Protein AF-A0A813F8I8-F1 (afdb_monomer_lite)

Organism: Polarella glacialis (NCBI:txid89957)

Secondary structure (DSSP, 8-state):
-----TTPPP---PPPPP-HHHHTTBPTT--EEEEEEPPPPTT--GGGGGGS--EEEEEESS-BTTS-TTEEEEEEEETTT--EEEEEEEEPPP-SSPPEEEEEEE-SSSTTTTT-EEEEEEEEEETTTEEEEEEEEEE-TTPPP-TT-SEEESS--SSS-EEEGGGS-PBEEEEEEEEETTB-GGG-----EEEEEEEPGGGGTT--TTTTTEEEEEEEE--TT-TTS-S-EEEEEEEEPPTTTTTT---HHHHTTTSHHHHHHHHHHHHHHHHHHHHHHHHHHHHHHHHHHSTT-----------------------------------------

pLDDT: mean 78.98, std 19.81, range [35.28, 98.62]

Structure (mmCIF, N/CA/C/O backbone):
data_AF-A0A813F8I8-F1
#
_entry.id   AF-A0A813F8I8-F1
#
loop_
_atom_site.group_PDB
_atom_site.id
_atom_site.type_symbol
_atom_site.label_atom_id
_atom_site.label_alt_id
_atom_site.label_comp_id
_atom_site.label_asym_id
_atom_site.label_entity_id
_atom_site.label_seq_id
_atom_site.pdbx_PDB_ins_code
_atom_site.Cartn_x
_atom_site.Cartn_y
_atom_site.Cartn_z
_atom_site.occupancy
_atom_site.B_iso_or_equiv
_atom_site.auth_seq_id
_atom_site.auth_comp_id
_atom_site.auth_asym_id
_atom_site.auth_atom_id
_atom_site.pdbx_PDB_model_num
ATOM 1 N N . MET A 1 1 ? -21.381 11.860 -11.417 1.00 39.53 1 MET A N 1
ATOM 2 C CA . MET A 1 1 ? -20.420 12.930 -11.083 1.00 39.53 1 MET A CA 1
ATOM 3 C C . MET A 1 1 ? -21.241 14.132 -10.659 1.00 39.53 1 MET A C 1
ATOM 5 O O . MET A 1 1 ? -22.007 14.612 -11.483 1.00 39.53 1 MET A O 1
ATOM 9 N N . ARG A 1 2 ? -21.202 14.558 -9.388 1.00 45.34 2 ARG A N 1
ATOM 10 C CA . ARG A 1 2 ? -21.654 15.928 -9.100 1.00 45.34 2 ARG A CA 1
ATOM 11 C C . ARG A 1 2 ? -20.645 16.846 -9.779 1.00 45.34 2 ARG A C 1
ATOM 13 O O . ARG A 1 2 ? -19.447 16.598 -9.643 1.00 45.34 2 ARG A O 1
ATOM 20 N N . ASP A 1 3 ? -21.134 17.849 -10.498 1.00 47.12 3 ASP A N 1
ATOM 21 C CA . ASP A 1 3 ? -20.306 18.992 -10.857 1.00 47.12 3 ASP A CA 1
ATOM 22 C C . ASP A 1 3 ? -19.655 19.486 -9.572 1.00 47.12 3 ASP A C 1
ATOM 24 O O . ASP A 1 3 ? -20.338 19.713 -8.564 1.00 47.12 3 ASP A O 1
ATOM 28 N N . TRP A 1 4 ? -18.328 19.595 -9.596 1.00 54.62 4 TRP A N 1
ATOM 29 C CA . TRP A 1 4 ? -17.619 20.443 -8.655 1.00 54.62 4 TRP A CA 1
ATOM 30 C C . TRP A 1 4 ? -18.396 21.747 -8.565 1.00 54.62 4 TRP A C 1
ATOM 32 O O . TRP A 1 4 ? -18.584 22.409 -9.586 1.00 54.62 4 TRP A O 1
ATOM 42 N N . GLN A 1 5 ? -18.950 22.053 -7.389 1.00 53.47 5 GLN A N 1
ATOM 43 C CA . GLN A 1 5 ? -19.866 23.176 -7.272 1.00 53.47 5 GLN A CA 1
ATOM 44 C C . GLN A 1 5 ? -19.136 24.433 -7.736 1.00 53.47 5 GLN A C 1
ATOM 46 O O . GLN A 1 5 ? -18.154 24.863 -7.129 1.00 53.47 5 GLN A O 1
ATOM 51 N N . SER A 1 6 ? -19.595 24.993 -8.854 1.00 62.44 6 SER A N 1
ATOM 52 C CA . SER A 1 6 ? -19.050 26.225 -9.401 1.00 62.44 6 SER A CA 1
ATOM 53 C C . SER A 1 6 ? -19.101 27.291 -8.306 1.00 62.44 6 SER A C 1
ATOM 55 O O . SER A 1 6 ? -20.188 27.656 -7.858 1.00 62.44 6 SER A O 1
ATOM 57 N N . GLY A 1 7 ? -17.936 27.754 -7.850 1.00 71.25 7 GLY A N 1
ATOM 58 C CA . GLY A 1 7 ? -17.817 28.756 -6.787 1.00 71.25 7 GLY A CA 1
ATOM 59 C C . GLY A 1 7 ? -17.304 28.243 -5.437 1.00 71.25 7 GLY A C 1
ATOM 60 O O . GLY A 1 7 ? -17.026 29.067 -4.568 1.00 71.25 7 GLY A O 1
ATOM 61 N N . THR A 1 8 ? -17.112 26.935 -5.240 1.00 73.94 8 THR A N 1
ATOM 62 C CA . THR A 1 8 ? -16.398 26.435 -4.054 1.00 73.94 8 THR A CA 1
ATOM 63 C C . THR A 1 8 ? -14.893 26.573 -4.267 1.00 73.94 8 THR A C 1
ATOM 65 O O . THR A 1 8 ? -14.317 25.967 -5.167 1.00 73.94 8 THR A O 1
ATOM 68 N N . GLN A 1 9 ? -14.241 27.397 -3.448 1.00 79.81 9 GLN A N 1
ATOM 69 C CA . GLN A 1 9 ? -12.790 27.549 -3.483 1.00 79.81 9 GLN A CA 1
ATOM 70 C C . GLN A 1 9 ? -12.132 26.351 -2.791 1.00 79.81 9 GLN A C 1
ATOM 72 O O . GLN A 1 9 ? -12.453 26.054 -1.639 1.00 79.81 9 GLN A O 1
ATOM 77 N N . LEU A 1 10 ? -11.183 25.700 -3.469 1.00 76.50 10 LEU A N 1
ATOM 78 C CA . LEU A 1 10 ? -10.310 24.733 -2.814 1.00 76.50 10 LEU A CA 1
ATOM 79 C C . LEU A 1 10 ? -9.464 25.429 -1.760 1.00 76.50 10 LEU A C 1
ATOM 81 O O . LEU A 1 10 ? -8.904 26.501 -1.998 1.00 76.50 10 LEU A O 1
ATOM 85 N N . ARG A 1 11 ? -9.353 24.793 -0.602 1.00 77.00 11 ARG A N 1
ATOM 86 C CA . ARG A 1 11 ? -8.431 25.204 0.447 1.00 77.00 11 ARG A CA 1
ATOM 87 C C . ARG A 1 11 ? -7.528 24.026 0.748 1.00 77.00 11 ARG A C 1
ATOM 89 O O . ARG A 1 11 ? -8.024 22.932 0.992 1.00 77.00 11 ARG A O 1
ATOM 96 N N . ALA A 1 12 ? -6.224 24.270 0.725 1.00 79.50 12 ALA A N 1
ATOM 97 C CA . ALA A 1 12 ? -5.289 23.364 1.361 1.00 79.50 12 ALA A CA 1
ATOM 98 C C . ALA A 1 12 ? -5.527 23.448 2.872 1.00 79.50 12 ALA A C 1
ATOM 100 O O . ALA A 1 12 ? -5.591 24.547 3.430 1.00 79.50 12 ALA A O 1
ATOM 101 N N . VAL A 1 13 ? -5.712 22.296 3.503 1.00 74.69 13 VAL A N 1
ATOM 102 C CA . VAL A 1 13 ? -5.758 22.169 4.956 1.00 74.69 13 VAL A CA 1
ATOM 103 C C . VAL A 1 13 ? -4.526 21.374 5.336 1.00 74.69 13 VAL A C 1
ATOM 105 O O . VAL A 1 13 ? -4.324 20.272 4.832 1.00 74.69 13 VAL A O 1
ATOM 108 N N . GLU A 1 14 ? -3.681 21.970 6.167 1.00 79.56 14 GLU A N 1
ATOM 109 C CA . GLU A 1 14 ? -2.567 21.256 6.772 1.00 79.56 14 GLU A CA 1
ATOM 110 C C . GLU A 1 14 ? -3.139 20.310 7.828 1.00 79.56 14 GLU A C 1
ATOM 112 O O . GLU A 1 14 ? -3.899 20.728 8.705 1.00 79.56 14 GLU A O 1
ATOM 117 N N . LEU A 1 15 ? -2.833 19.028 7.674 1.00 77.00 15 LEU A N 1
ATOM 118 C CA . LEU A 1 15 ? -3.218 17.986 8.613 1.00 77.00 15 LEU A CA 1
ATOM 119 C C . LEU A 1 15 ? -2.175 17.885 9.733 1.00 77.00 15 LEU A C 1
ATOM 121 O O . LEU A 1 15 ? -1.066 18.404 9.606 1.00 77.00 15 LEU A O 1
ATOM 125 N N . GLU A 1 16 ? -2.543 17.235 10.838 1.00 78.75 16 GLU A N 1
ATOM 126 C CA . GLU A 1 16 ? -1.634 17.000 11.961 1.00 78.75 16 GLU A CA 1
ATOM 127 C C . GLU A 1 16 ? -0.318 16.353 11.494 1.00 78.75 16 GLU A C 1
ATOM 129 O O . GLU A 1 16 ? -0.304 15.450 10.654 1.00 78.75 16 GLU A O 1
ATOM 134 N N . THR A 1 17 ? 0.805 16.827 12.033 1.00 80.56 17 THR A N 1
ATOM 135 C CA . THR A 1 17 ? 2.113 16.231 11.757 1.00 80.56 17 THR A CA 1
ATOM 136 C C . THR A 1 17 ? 2.173 14.825 12.341 1.00 80.56 17 THR A C 1
ATOM 138 O O . THR A 1 17 ? 1.710 14.596 13.460 1.00 80.56 17 THR A O 1
ATOM 141 N N . LEU A 1 18 ? 2.801 13.889 11.627 1.00 85.38 18 LEU A N 1
ATOM 142 C CA . LEU A 1 18 ? 3.054 12.559 12.175 1.00 85.38 18 LEU A CA 1
ATOM 143 C C . LEU A 1 18 ? 3.858 12.654 13.490 1.00 85.38 18 LEU A C 1
ATOM 145 O O . LEU A 1 18 ? 4.666 13.574 13.642 1.00 85.38 18 LEU A O 1
ATOM 149 N N . PRO A 1 19 ? 3.685 11.696 14.422 1.00 85.88 19 PRO A N 1
ATOM 150 C CA . PRO A 1 19 ? 4.478 11.602 15.643 1.00 85.88 19 PRO A CA 1
ATOM 151 C C . PRO A 1 19 ? 5.984 11.789 15.415 1.00 85.88 19 PRO A C 1
ATOM 153 O O . PRO A 1 19 ? 6.547 11.223 14.476 1.00 85.88 19 PRO A O 1
ATOM 156 N N . ASP A 1 20 ? 6.654 12.495 16.330 1.00 87.62 20 ASP A N 1
ATOM 157 C CA . ASP A 1 20 ? 8.081 12.840 16.221 1.00 87.62 20 ASP A CA 1
ATOM 158 C C . ASP A 1 20 ? 8.987 11.636 15.933 1.00 87.62 20 ASP A C 1
ATOM 160 O O . ASP A 1 20 ? 9.949 11.753 15.182 1.00 87.62 20 ASP A O 1
ATOM 164 N N . TYR A 1 21 ? 8.686 10.460 16.496 1.00 85.69 21 TYR A N 1
ATOM 165 C CA . TYR A 1 21 ? 9.491 9.252 16.274 1.00 85.69 21 TYR A CA 1
ATOM 166 C C . TYR A 1 21 ? 9.403 8.723 14.835 1.00 85.69 21 TYR A C 1
ATOM 168 O O . TYR A 1 21 ? 10.338 8.075 14.365 1.00 85.69 21 TYR A O 1
ATOM 176 N N . ILE A 1 22 ? 8.285 8.980 14.148 1.00 87.19 22 ILE A N 1
ATOM 177 C CA . ILE A 1 22 ? 8.122 8.663 12.728 1.00 87.19 22 ILE A CA 1
ATOM 178 C C . ILE A 1 22 ? 8.927 9.685 11.946 1.00 87.19 22 ILE A C 1
ATOM 180 O O . ILE A 1 22 ? 9.833 9.298 11.223 1.00 87.19 22 ILE A O 1
ATOM 184 N N . MET A 1 23 ? 8.687 10.980 12.174 1.00 89.62 23 MET A N 1
ATOM 185 C CA . MET A 1 23 ? 9.378 12.060 11.459 1.00 89.62 23 MET A CA 1
ATOM 186 C C . MET A 1 23 ? 10.905 11.998 11.603 1.00 89.62 23 MET A C 1
ATOM 188 O O . MET A 1 23 ? 11.622 12.252 10.642 1.00 89.62 23 MET A O 1
ATOM 192 N N . ALA A 1 24 ? 11.410 11.625 12.780 1.00 88.69 24 ALA A N 1
ATOM 193 C CA . ALA A 1 24 ? 12.838 11.434 13.028 1.00 88.69 24 ALA A CA 1
ATOM 194 C C . ALA A 1 24 ? 13.392 10.120 12.449 1.00 88.69 24 ALA A C 1
ATOM 196 O O . ALA A 1 24 ? 14.604 9.993 12.282 1.00 88.69 24 ALA A O 1
ATOM 197 N N . GLY A 1 25 ? 12.522 9.141 12.194 1.00 88.31 25 GLY A N 1
ATOM 198 C CA . GLY A 1 25 ? 12.878 7.829 11.666 1.00 88.31 25 GLY A CA 1
ATOM 199 C C . GLY A 1 25 ? 12.764 7.713 10.146 1.00 88.31 25 GLY A C 1
ATOM 200 O O . GLY A 1 25 ? 13.263 6.736 9.600 1.00 88.31 25 GLY A O 1
ATOM 201 N N . VAL A 1 26 ? 12.130 8.662 9.451 1.00 89.62 26 VAL A N 1
ATOM 202 C CA . VAL A 1 26 ? 12.061 8.665 7.982 1.00 89.62 26 VAL A CA 1
ATOM 203 C C . VAL A 1 26 ? 13.451 8.934 7.400 1.00 89.62 26 VAL A C 1
ATOM 205 O O . VAL A 1 26 ? 14.072 9.960 7.688 1.00 89.62 26 VAL A O 1
ATOM 208 N N . SER A 1 27 ? 13.945 8.012 6.572 1.00 84.62 27 SER A N 1
ATOM 209 C CA . SER A 1 27 ? 15.209 8.194 5.852 1.00 84.62 27 SER A CA 1
ATOM 210 C C . SER A 1 27 ? 15.060 9.232 4.734 1.00 84.62 27 SER A C 1
ATOM 212 O O . SER A 1 27 ? 13.971 9.463 4.208 1.00 84.62 27 SER A O 1
ATOM 214 N N . ALA A 1 28 ? 16.167 9.868 4.344 1.00 80.62 28 ALA A N 1
ATOM 215 C CA . ALA A 1 28 ? 16.160 10.777 3.201 1.00 80.62 28 ALA A CA 1
ATOM 216 C C . ALA A 1 28 ? 15.732 10.024 1.930 1.00 80.62 28 ALA A C 1
ATOM 218 O O . ALA A 1 28 ? 16.309 8.982 1.631 1.00 80.62 28 ALA A O 1
ATOM 219 N N . ASN A 1 29 ? 14.766 10.583 1.193 1.00 71.12 29 ASN A N 1
ATOM 220 C CA . ASN A 1 29 ? 14.157 9.974 0.004 1.00 71.12 29 ASN A CA 1
ATOM 221 C C . ASN A 1 29 ? 13.497 8.608 0.263 1.00 71.12 29 ASN A C 1
ATOM 223 O O . ASN A 1 29 ? 13.554 7.754 -0.601 1.00 71.12 29 ASN A O 1
ATOM 227 N N . GLU A 1 30 ? 12.946 8.381 1.458 1.00 83.69 30 GLU A N 1
ATOM 228 C CA . GLU A 1 30 ? 12.089 7.219 1.740 1.00 83.69 30 GLU A CA 1
ATOM 229 C C . GLU A 1 30 ? 10.833 7.693 2.497 1.00 83.69 30 GLU A C 1
ATOM 231 O O . GLU A 1 30 ? 10.516 7.223 3.595 1.00 83.69 30 GLU A O 1
ATOM 236 N N . GLY A 1 31 ? 10.185 8.729 1.952 1.00 87.75 31 GLY A N 1
ATOM 237 C CA . GLY A 1 31 ? 9.072 9.440 2.581 1.00 87.75 31 GLY A CA 1
ATOM 238 C C . GLY A 1 31 ? 7.755 8.660 2.583 1.00 87.75 31 GLY A C 1
ATOM 239 O O . GLY A 1 31 ? 7.705 7.456 2.340 1.00 87.75 31 GLY A O 1
ATOM 240 N N . LEU A 1 32 ? 6.657 9.365 2.868 1.00 88.31 32 LEU A N 1
ATOM 241 C CA . LEU A 1 32 ? 5.314 8.853 2.595 1.00 88.31 32 LEU A CA 1
ATOM 242 C C . LEU A 1 32 ? 5.045 8.978 1.094 1.00 88.31 32 LEU A C 1
ATOM 244 O O . LEU A 1 32 ? 4.730 10.070 0.624 1.00 88.31 32 LEU A O 1
ATOM 248 N N . GLU A 1 33 ? 5.194 7.882 0.357 1.00 86.88 33 GLU A N 1
ATOM 249 C CA . GLU A 1 33 ? 5.061 7.899 -1.108 1.00 86.88 33 GLU A CA 1
ATOM 250 C C . GLU A 1 33 ? 3.773 7.261 -1.619 1.00 86.88 33 GLU A C 1
ATOM 252 O O . GLU A 1 33 ? 3.357 7.531 -2.738 1.00 86.88 33 GLU A O 1
ATOM 257 N N . SER A 1 34 ? 3.080 6.498 -0.775 1.00 91.50 34 SER A N 1
ATOM 258 C CA . SER A 1 34 ? 1.792 5.898 -1.126 1.00 91.50 34 SER A CA 1
ATOM 259 C C . SER A 1 34 ? 0.642 6.609 -0.426 1.00 91.50 34 SER A C 1
ATOM 261 O O . SER A 1 34 ? 0.736 6.941 0.762 1.00 91.50 34 SER A O 1
ATOM 263 N N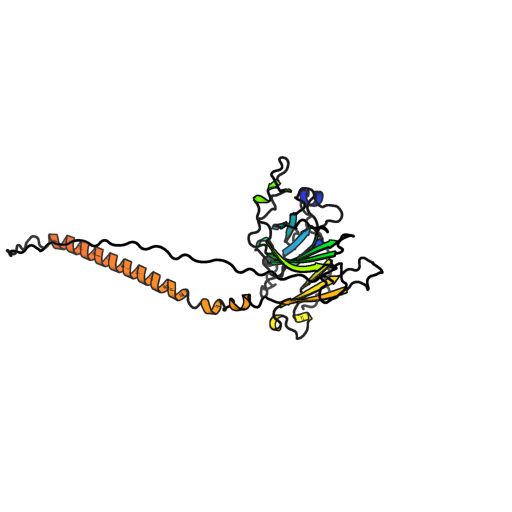 . LEU A 1 35 ? -0.467 6.832 -1.131 1.00 93.44 35 LEU A N 1
ATOM 264 C CA . LEU A 1 35 ? -1.638 7.492 -0.560 1.00 93.44 35 LEU A CA 1
ATOM 265 C C . LEU A 1 35 ? -2.922 7.011 -1.224 1.00 93.44 35 LEU A C 1
ATOM 267 O O . LEU A 1 35 ? -3.152 7.226 -2.410 1.00 93.44 35 LEU A O 1
ATOM 271 N N . THR A 1 36 ? -3.838 6.472 -0.427 1.00 94.88 36 THR A N 1
ATOM 272 C CA . THR A 1 36 ? -5.143 6.052 -0.924 1.00 94.88 36 THR A CA 1
ATOM 273 C C . THR A 1 36 ? -6.277 6.511 -0.026 1.00 94.88 36 THR A C 1
ATOM 275 O O . THR A 1 36 ? -6.215 6.413 1.198 1.00 94.88 36 THR A O 1
ATOM 278 N N . ALA A 1 37 ? -7.341 7.023 -0.641 1.00 93.06 37 ALA A N 1
ATOM 279 C CA . ALA A 1 37 ? -8.590 7.274 0.058 1.00 93.06 37 ALA A CA 1
ATOM 280 C C . ALA A 1 37 ? -9.373 5.962 0.165 1.00 93.06 37 ALA A C 1
ATOM 282 O O . ALA A 1 37 ? -9.598 5.287 -0.841 1.00 93.06 37 ALA A O 1
ATOM 283 N N . VAL A 1 38 ? -9.830 5.629 1.369 1.00 88.88 38 VAL A N 1
ATOM 284 C CA . VAL A 1 38 ? -10.708 4.477 1.581 1.00 88.88 38 VAL A CA 1
ATOM 285 C C . VAL A 1 38 ? -12.089 4.828 1.011 1.00 88.88 38 VAL A C 1
ATOM 287 O O . VAL A 1 38 ? -12.685 5.829 1.431 1.00 88.88 38 VAL A O 1
ATOM 290 N N . PRO A 1 39 ? -12.608 4.074 0.025 1.00 82.69 39 PRO A N 1
ATOM 291 C CA . PRO A 1 39 ? -13.891 4.367 -0.592 1.00 82.69 39 PRO A CA 1
ATOM 292 C C . PRO A 1 39 ? -15.015 4.362 0.443 1.00 82.69 39 PRO A C 1
ATOM 294 O O . PRO A 1 39 ? -15.081 3.527 1.338 1.00 82.69 39 PRO A O 1
ATOM 297 N N . LEU A 1 40 ? -15.957 5.287 0.288 1.00 78.88 40 LEU A N 1
ATOM 298 C CA . LEU A 1 40 ? -17.166 5.292 1.102 1.00 78.88 40 LEU A CA 1
ATOM 299 C C . LEU A 1 40 ? -18.076 4.133 0.679 1.00 78.88 40 LEU A C 1
ATOM 301 O O . LEU A 1 40 ? -18.294 3.915 -0.515 1.00 78.88 40 LEU A O 1
ATOM 305 N N . VAL A 1 41 ? -18.670 3.438 1.653 1.00 72.88 41 VAL A N 1
ATOM 306 C CA . VAL A 1 41 ? -19.668 2.392 1.388 1.00 72.88 41 VAL A CA 1
ATOM 307 C C . VAL A 1 41 ? -20.807 2.978 0.546 1.00 72.88 41 VAL A C 1
ATOM 309 O O . VAL A 1 41 ? -21.467 3.951 0.937 1.00 72.88 41 VAL A O 1
ATOM 312 N N . ALA A 1 42 ? -21.039 2.390 -0.629 1.00 63.75 42 ALA A N 1
ATOM 313 C CA . ALA A 1 42 ? -22.087 2.824 -1.543 1.00 63.75 42 ALA A CA 1
ATOM 314 C C . ALA A 1 42 ? -23.467 2.752 -0.864 1.00 63.75 42 ALA A C 1
ATOM 316 O O . ALA A 1 42 ? -23.834 1.738 -0.277 1.00 63.75 42 ALA A O 1
ATOM 317 N N . GLY A 1 43 ? -24.242 3.836 -0.952 1.00 61.84 43 GLY A N 1
ATOM 318 C CA . GLY A 1 43 ? -25.571 3.934 -0.334 1.00 61.84 43 GLY A CA 1
ATOM 319 C C . GLY A 1 43 ? -25.592 4.602 1.043 1.00 61.84 43 GLY A C 1
ATOM 320 O O . GLY A 1 43 ? -26.674 4.883 1.558 1.00 61.84 43 GLY A O 1
ATOM 321 N N . THR A 1 44 ? -24.433 4.937 1.614 1.00 61.56 44 THR A N 1
ATOM 322 C CA . THR A 1 44 ? -24.392 5.763 2.825 1.00 61.56 44 THR A CA 1
ATOM 323 C C . THR A 1 44 ? -24.787 7.196 2.469 1.00 61.56 44 THR A C 1
ATOM 325 O O . THR A 1 44 ? -24.140 7.841 1.642 1.00 61.56 44 THR A O 1
ATOM 328 N N . SER A 1 45 ? -25.896 7.686 3.035 1.00 55.31 45 SER A N 1
ATOM 329 C CA . SER A 1 45 ? -26.373 9.039 2.739 1.00 55.31 45 SER A CA 1
ATOM 330 C C . SER A 1 45 ? -25.360 10.080 3.214 1.00 55.31 45 SER A C 1
ATOM 332 O O . SER A 1 45 ? -24.972 10.107 4.382 1.00 55.31 45 SER A O 1
ATOM 334 N N . ILE A 1 46 ? -24.980 10.972 2.299 1.00 59.81 46 ILE A N 1
ATOM 335 C CA . ILE A 1 46 ? -24.102 12.118 2.560 1.00 59.81 46 ILE A CA 1
ATOM 336 C C . ILE A 1 46 ? -24.780 13.104 3.521 1.00 59.81 46 ILE A C 1
ATOM 338 O O . ILE A 1 46 ? -24.100 13.892 4.154 1.00 59.81 46 ILE A O 1
ATOM 342 N N . ASP A 1 47 ? -26.096 13.054 3.725 1.00 62.62 47 ASP A N 1
ATOM 343 C CA . ASP A 1 47 ? -26.773 14.024 4.597 1.00 62.62 47 ASP A CA 1
ATOM 344 C C . ASP A 1 47 ? -26.338 13.922 6.077 1.00 62.62 47 ASP A C 1
ATOM 346 O O . ASP A 1 47 ? -26.557 14.854 6.846 1.00 62.62 47 ASP A O 1
ATOM 350 N N . ASN A 1 48 ? -25.634 12.846 6.455 1.00 56.50 48 ASN A N 1
ATOM 351 C CA . ASN A 1 48 ? -24.908 12.706 7.722 1.00 56.50 48 ASN A CA 1
ATOM 352 C C . ASN A 1 48 ? -23.382 12.584 7.503 1.00 56.50 48 ASN A C 1
ATOM 354 O O . ASN A 1 48 ? -22.750 11.670 8.042 1.00 56.50 48 ASN A O 1
ATOM 358 N N . VAL A 1 49 ? -22.765 13.500 6.733 1.00 57.88 49 VAL A N 1
ATOM 359 C CA . VAL A 1 49 ? -21.294 13.538 6.505 1.00 57.88 49 VAL A CA 1
ATOM 360 C C . VAL A 1 49 ? -20.501 13.465 7.809 1.00 57.88 49 VAL A C 1
ATOM 362 O O . VAL A 1 49 ? -19.449 12.843 7.841 1.00 57.88 49 VAL A O 1
ATOM 365 N N . SER A 1 50 ? -21.019 14.034 8.900 1.00 60.00 50 SER A N 1
ATOM 366 C CA . SER A 1 50 ? -20.375 13.994 10.220 1.00 60.00 50 SER A CA 1
ATOM 367 C C . SER A 1 50 ? -20.180 12.581 10.785 1.00 60.00 50 SER A C 1
ATOM 369 O O . SER A 1 50 ? -19.411 12.411 11.724 1.00 60.00 50 SER A O 1
ATOM 371 N N . SER A 1 51 ? -20.863 11.576 10.230 1.00 58.62 51 SER A N 1
ATOM 372 C CA . SER A 1 51 ? -20.712 10.160 10.593 1.00 58.62 51 SER A CA 1
ATOM 373 C C . SER A 1 51 ? -19.940 9.335 9.561 1.00 58.62 51 SER A C 1
ATOM 375 O O . SER A 1 51 ? -19.590 8.187 9.837 1.00 58.62 51 SER A O 1
ATOM 377 N N . LEU A 1 52 ? -19.673 9.898 8.377 1.00 64.38 52 LEU A N 1
ATOM 378 C CA . LEU A 1 52 ? -18.892 9.227 7.348 1.00 64.38 52 LEU A CA 1
ATOM 379 C C . LEU A 1 52 ? -17.421 9.292 7.734 1.00 64.38 52 LEU A C 1
ATOM 381 O O . LEU A 1 52 ? -16.814 10.361 7.730 1.00 64.38 52 LEU A O 1
ATOM 385 N N . LYS A 1 53 ? -16.853 8.130 8.051 1.00 71.56 53 LYS A N 1
ATOM 386 C CA . LYS A 1 53 ? -15.414 7.975 8.242 1.00 71.56 53 LYS A CA 1
ATOM 387 C C . LYS A 1 53 ? -14.729 8.242 6.903 1.00 71.56 53 LYS A C 1
ATOM 389 O O . LYS A 1 53 ? -14.744 7.392 6.019 1.00 71.56 53 LYS A O 1
ATOM 394 N N . GLN A 1 54 ? -14.183 9.440 6.736 1.00 87.06 54 GLN A N 1
ATOM 395 C CA . GLN A 1 54 ? -13.274 9.732 5.636 1.00 87.06 54 GLN A CA 1
ATOM 396 C C . GLN A 1 54 ? -11.902 9.270 6.095 1.00 87.06 54 GLN A C 1
ATOM 398 O O . GLN A 1 54 ? -11.315 9.873 6.991 1.00 87.06 54 GLN A O 1
ATOM 403 N N . LEU A 1 55 ? -11.449 8.149 5.548 1.00 93.06 55 LEU A N 1
ATOM 404 C CA . LEU A 1 55 ? -10.181 7.546 5.924 1.00 93.06 55 LEU A CA 1
ATOM 405 C C . LEU A 1 55 ? -9.219 7.640 4.759 1.00 93.06 55 LEU A C 1
ATOM 407 O O . LEU A 1 55 ? -9.598 7.486 3.595 1.00 93.06 55 LEU A O 1
ATOM 411 N N . VAL A 1 56 ? -7.970 7.885 5.103 1.00 95.00 56 VAL A N 1
ATOM 412 C CA . VAL A 1 56 ? -6.856 7.854 4.172 1.00 95.00 56 VAL A CA 1
ATOM 413 C C . VAL A 1 56 ? -5.848 6.864 4.718 1.00 95.00 56 VAL A C 1
ATOM 415 O O . VAL A 1 56 ? -5.576 6.856 5.916 1.00 95.00 56 VAL A O 1
ATOM 418 N N . VAL A 1 57 ? -5.317 6.018 3.847 1.00 96.81 57 VAL A N 1
ATOM 419 C CA . VAL A 1 57 ? -4.222 5.113 4.174 1.00 96.81 57 VAL A CA 1
ATOM 420 C C . VAL A 1 57 ? -2.986 5.562 3.414 1.00 96.81 57 VAL A C 1
ATOM 422 O O . VAL A 1 57 ? -3.049 5.830 2.217 1.00 96.81 57 VAL A O 1
ATOM 425 N N . THR A 1 58 ? -1.868 5.664 4.120 1.00 96.50 58 THR A N 1
ATOM 426 C CA . THR A 1 58 ? -0.557 5.996 3.556 1.00 96.50 58 THR A CA 1
ATOM 427 C C . THR A 1 58 ? 0.491 5.049 4.114 1.00 96.50 58 THR A C 1
ATOM 429 O O . THR A 1 58 ? 0.268 4.412 5.147 1.00 96.50 58 THR A O 1
ATOM 432 N N . ALA A 1 59 ? 1.633 4.944 3.454 1.00 96.38 59 ALA A N 1
ATOM 433 C CA . ALA A 1 59 ? 2.748 4.158 3.942 1.00 96.38 59 ALA A CA 1
ATOM 434 C C . ALA A 1 59 ? 4.083 4.766 3.527 1.00 96.38 59 ALA A C 1
ATOM 436 O O . ALA A 1 59 ? 4.173 5.510 2.547 1.00 96.38 59 ALA A O 1
ATOM 437 N N . LEU A 1 60 ? 5.110 4.421 4.298 1.00 94.44 60 LEU A N 1
ATOM 438 C CA . LEU A 1 60 ? 6.485 4.780 3.979 1.00 94.44 60 LEU A CA 1
ATOM 439 C C . LEU A 1 60 ? 6.998 3.929 2.823 1.00 94.44 60 LEU A C 1
ATOM 441 O O . LEU A 1 60 ? 6.764 2.718 2.790 1.00 94.44 60 LEU A O 1
ATOM 445 N N . GLU A 1 61 ? 7.755 4.560 1.933 1.00 94.00 61 GLU A N 1
ATOM 446 C CA . GLU A 1 61 ? 8.461 3.863 0.862 1.00 94.00 61 GLU A CA 1
ATOM 447 C C . GLU A 1 61 ? 9.496 2.878 1.431 1.00 94.00 61 GLU A C 1
ATOM 449 O O . GLU A 1 61 ? 9.589 1.714 1.018 1.00 94.00 61 GLU A O 1
ATOM 454 N N . GLY A 1 62 ? 10.244 3.346 2.433 1.00 93.69 62 GLY A N 1
ATOM 455 C CA . GLY A 1 62 ? 11.264 2.604 3.159 1.00 93.69 62 GLY A CA 1
ATOM 456 C C . GLY A 1 62 ? 10.864 2.217 4.583 1.00 93.69 62 GLY A C 1
ATOM 457 O O . GLY A 1 62 ? 9.727 2.380 5.022 1.00 93.69 62 GLY A O 1
ATOM 458 N N . GLN A 1 63 ? 11.815 1.637 5.317 1.00 94.50 63 GLN A N 1
ATOM 459 C CA . GLN A 1 63 ? 11.647 1.400 6.756 1.00 94.50 63 GLN A CA 1
ATOM 460 C C . GLN A 1 63 ? 11.940 2.682 7.533 1.00 94.50 63 GLN A C 1
ATOM 462 O O . GLN A 1 63 ? 12.718 3.524 7.081 1.00 94.50 63 GLN A O 1
ATOM 467 N N . LEU A 1 64 ? 11.421 2.778 8.757 1.00 94.62 64 LEU A N 1
ATOM 468 C CA . LEU A 1 64 ? 12.004 3.712 9.713 1.00 94.62 64 LEU A CA 1
ATOM 469 C C . LEU A 1 64 ? 13.429 3.272 10.068 1.00 94.62 64 LEU A C 1
ATOM 471 O O . LEU A 1 64 ? 13.704 2.077 10.159 1.00 94.62 64 LEU A O 1
ATOM 475 N N . VAL A 1 65 ? 14.322 4.225 10.336 1.00 93.81 65 VAL A N 1
ATOM 476 C CA . VAL A 1 65 ? 15.728 3.975 10.714 1.00 93.81 65 VAL A CA 1
ATOM 477 C C . VAL A 1 65 ? 15.849 2.993 11.887 1.00 93.81 65 VAL A C 1
ATOM 479 O O . VAL A 1 65 ? 16.802 2.219 11.954 1.00 93.81 65 VAL A O 1
ATOM 482 N N . GLN A 1 66 ? 14.891 3.019 12.814 1.00 93.44 66 GLN A N 1
ATOM 483 C CA . GLN A 1 66 ? 14.844 2.133 13.976 1.00 93.44 66 GLN A CA 1
ATOM 484 C C . GLN A 1 66 ? 14.118 0.795 13.748 1.00 93.44 66 GLN A C 1
ATOM 486 O O . GLN A 1 66 ? 14.197 -0.078 14.614 1.00 93.44 66 GLN A O 1
ATOM 491 N N . ASP A 1 67 ? 13.398 0.629 12.638 1.00 95.38 67 ASP A N 1
ATOM 492 C CA . ASP A 1 67 ? 12.732 -0.626 12.291 1.00 95.38 67 ASP A CA 1
ATOM 493 C C . ASP A 1 67 ? 13.706 -1.579 11.568 1.00 95.38 67 ASP A C 1
ATOM 495 O O . ASP A 1 67 ? 14.739 -1.181 11.024 1.00 95.38 67 ASP A O 1
ATOM 499 N N . ALA A 1 68 ? 13.379 -2.871 11.537 1.00 94.88 68 ALA A N 1
ATOM 500 C CA . ALA A 1 68 ? 14.085 -3.835 10.702 1.00 94.88 68 ALA A CA 1
ATOM 501 C C . ALA A 1 68 ? 13.947 -3.469 9.210 1.00 94.88 68 ALA A C 1
ATOM 503 O O . ALA A 1 68 ? 12.909 -2.983 8.769 1.00 94.88 68 ALA A O 1
ATOM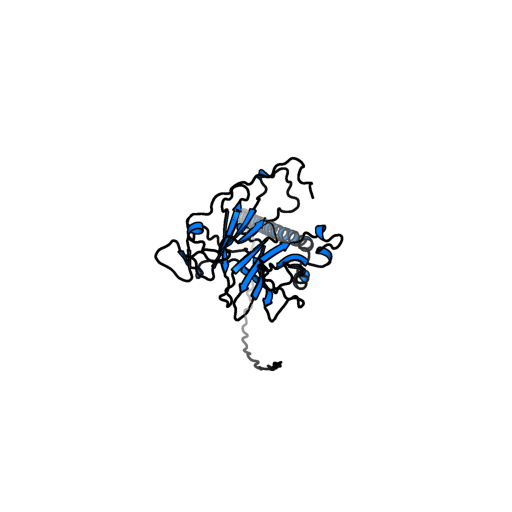 504 N N . ALA A 1 69 ? 14.971 -3.762 8.402 1.00 93.94 69 ALA A N 1
ATOM 505 C CA . ALA A 1 69 ? 15.002 -3.398 6.978 1.00 93.94 69 ALA A CA 1
ATOM 506 C C . ALA A 1 69 ? 13.819 -3.961 6.156 1.00 93.94 69 ALA A C 1
ATOM 508 O O . ALA A 1 69 ? 13.400 -3.366 5.160 1.00 93.94 69 ALA A O 1
ATOM 509 N N . SER A 1 70 ? 13.272 -5.099 6.589 1.00 95.19 70 SER A N 1
ATOM 510 C CA . SER A 1 70 ? 12.114 -5.775 5.995 1.00 95.19 70 SER A CA 1
ATOM 511 C C . SER A 1 70 ? 10.775 -5.114 6.336 1.00 95.19 70 SER A C 1
ATOM 513 O O . SER A 1 70 ? 9.770 -5.425 5.708 1.00 95.19 70 SER A O 1
ATOM 515 N N . VAL A 1 71 ? 10.718 -4.208 7.312 1.00 96.62 71 VAL A N 1
ATOM 516 C CA . VAL A 1 71 ? 9.467 -3.610 7.793 1.00 96.62 71 VAL A CA 1
ATOM 517 C C . VAL A 1 71 ? 9.122 -2.366 6.978 1.00 96.62 71 VAL A C 1
ATOM 519 O O . VAL A 1 71 ? 9.988 -1.547 6.671 1.00 96.62 71 VAL A O 1
ATOM 522 N N . LYS A 1 72 ? 7.845 -2.213 6.631 1.00 96.56 72 LYS A N 1
ATOM 523 C CA . LYS A 1 72 ? 7.249 -0.973 6.114 1.00 96.56 72 LYS A CA 1
ATOM 524 C C . LYS A 1 72 ? 6.018 -0.654 6.942 1.00 96.56 72 LYS A C 1
ATOM 526 O O . LYS A 1 72 ? 5.245 -1.562 7.245 1.00 96.56 72 LYS A O 1
ATOM 531 N N . ARG A 1 73 ? 5.832 0.606 7.332 1.00 97.12 73 ARG A N 1
ATOM 532 C CA . ARG A 1 73 ? 4.685 1.015 8.154 1.00 97.12 73 ARG A CA 1
ATOM 533 C C . ARG A 1 73 ? 3.571 1.587 7.302 1.00 97.12 73 ARG A C 1
ATOM 535 O O . ARG A 1 73 ? 3.835 2.371 6.395 1.00 97.12 73 ARG A O 1
ATOM 542 N N . LEU A 1 74 ? 2.346 1.204 7.646 1.00 97.94 74 LEU A N 1
ATOM 543 C CA . LEU A 1 74 ? 1.111 1.701 7.060 1.00 97.94 74 LEU A CA 1
ATOM 544 C C . LEU A 1 74 ? 0.336 2.462 8.137 1.00 97.94 74 LEU A C 1
ATOM 546 O O . LEU A 1 74 ? 0.263 2.026 9.288 1.00 97.94 74 LEU A O 1
ATOM 550 N N . TYR A 1 75 ? -0.272 3.574 7.751 1.00 97.25 75 TYR A N 1
ATOM 551 C CA . TYR A 1 75 ? -0.985 4.482 8.638 1.00 97.25 75 TYR A CA 1
ATOM 552 C C . TYR A 1 75 ? -2.391 4.710 8.110 1.00 97.25 75 TYR A C 1
ATOM 554 O O . TYR A 1 75 ? -2.556 5.176 6.985 1.00 97.25 75 TYR A O 1
ATOM 562 N N . GLU A 1 76 ? -3.399 4.424 8.930 1.00 96.88 76 GLU A N 1
ATOM 563 C CA . GLU A 1 76 ? -4.767 4.885 8.698 1.00 96.88 76 GLU A CA 1
ATOM 564 C C . GLU A 1 76 ? -4.953 6.217 9.418 1.00 96.88 76 GLU A C 1
ATOM 566 O O . GLU A 1 76 ? -4.747 6.321 10.629 1.00 96.88 76 GLU A O 1
ATOM 571 N N . LEU A 1 77 ? -5.368 7.229 8.671 1.00 94.69 77 LEU A N 1
ATOM 572 C CA . LEU A 1 77 ? -5.563 8.597 9.121 1.00 94.69 77 LEU A CA 1
ATOM 573 C C . LEU A 1 77 ? -7.047 8.947 9.043 1.00 94.69 77 LEU A C 1
ATOM 575 O O . LEU A 1 77 ? -7.743 8.582 8.090 1.00 94.69 77 LEU A O 1
ATOM 579 N N . ASP A 1 78 ? -7.522 9.711 10.021 1.00 91.81 78 ASP A N 1
ATOM 580 C CA . ASP A 1 78 ? -8.743 10.490 9.849 1.00 91.81 78 ASP A CA 1
ATOM 581 C C . ASP A 1 78 ? -8.468 11.609 8.835 1.00 91.81 78 ASP A C 1
ATOM 583 O O . ASP A 1 78 ? -7.608 12.456 9.061 1.00 91.81 78 ASP A O 1
ATOM 587 N N . ALA A 1 79 ? -9.173 11.629 7.706 1.00 89.06 79 ALA A N 1
ATOM 588 C CA . ALA A 1 79 ? -8.910 12.600 6.644 1.00 89.06 79 ALA A CA 1
ATOM 589 C C . ALA A 1 79 ? -9.287 14.041 7.031 1.00 89.06 79 ALA A C 1
ATOM 591 O O . ALA A 1 79 ? -8.825 14.986 6.392 1.00 89.06 79 ALA A O 1
ATOM 592 N N . ALA A 1 80 ? -10.149 14.222 8.038 1.00 85.00 80 ALA A N 1
ATOM 593 C CA . ALA A 1 80 ? -10.584 15.537 8.487 1.00 85.00 80 ALA A CA 1
ATOM 594 C C . ALA A 1 80 ? -9.630 16.129 9.530 1.00 85.00 80 ALA A C 1
ATOM 596 O O . ALA A 1 80 ? -9.405 17.340 9.516 1.00 85.00 80 ALA A O 1
ATOM 597 N N . THR A 1 81 ? -9.087 15.306 10.433 1.00 86.94 81 THR A N 1
ATOM 598 C CA . THR A 1 81 ? -8.185 15.782 11.498 1.00 86.94 81 THR A CA 1
ATOM 599 C C . THR A 1 81 ? -6.708 15.532 11.211 1.00 86.94 81 THR A C 1
ATOM 601 O O . THR A 1 81 ? -5.859 16.221 11.770 1.00 86.94 81 THR A O 1
ATOM 604 N N . GLY A 1 82 ? -6.381 14.567 10.352 1.00 89.12 82 GLY A N 1
ATOM 605 C CA . GLY A 1 82 ? -5.015 14.083 10.144 1.00 89.12 82 GLY A CA 1
ATOM 606 C C . GLY A 1 82 ? -4.527 13.116 11.217 1.00 89.12 82 GLY A C 1
ATOM 607 O O . GLY A 1 82 ? -3.406 12.626 11.134 1.00 89.12 82 GLY A O 1
ATOM 608 N N . SER A 1 83 ? -5.342 12.832 12.230 1.00 91.25 83 SER A N 1
ATOM 609 C CA . SER A 1 83 ? -4.908 12.020 13.361 1.00 91.25 83 SER A CA 1
ATOM 610 C C . SER A 1 83 ? -4.819 10.550 12.958 1.00 91.25 83 SER A C 1
ATOM 612 O O . SER A 1 83 ? -5.717 10.011 12.305 1.00 91.25 83 SER A O 1
ATOM 614 N N . ILE A 1 84 ? -3.748 9.881 13.386 1.00 93.94 84 ILE A N 1
ATOM 615 C CA . ILE A 1 84 ? -3.560 8.446 13.154 1.00 93.94 84 ILE A CA 1
ATOM 616 C C . ILE A 1 84 ? -4.591 7.666 13.972 1.00 93.94 84 ILE A C 1
ATOM 618 O O . ILE A 1 84 ? -4.689 7.827 15.189 1.00 93.94 84 ILE A O 1
ATOM 622 N N . ARG A 1 85 ? -5.345 6.798 13.300 1.00 95.00 85 ARG A N 1
ATOM 623 C CA . ARG A 1 85 ? -6.368 5.932 13.899 1.00 95.00 85 ARG A CA 1
ATOM 624 C C . ARG A 1 85 ? -5.888 4.503 14.108 1.00 95.00 85 ARG A C 1
ATOM 626 O O . ARG A 1 85 ? -6.383 3.842 15.015 1.00 95.00 85 ARG A O 1
ATOM 633 N N . PHE A 1 86 ? -4.974 4.043 13.261 1.00 97.38 86 PHE A N 1
ATOM 634 C CA . PHE A 1 86 ? -4.426 2.692 13.294 1.00 97.38 86 PHE A CA 1
ATOM 635 C C . PHE A 1 86 ? -3.059 2.678 12.618 1.00 97.38 86 PHE A C 1
ATOM 637 O O . PHE A 1 86 ? -2.859 3.381 11.620 1.00 97.38 86 PHE A O 1
ATOM 644 N N . GLN A 1 87 ? -2.130 1.880 13.138 1.00 97.81 87 GLN A N 1
ATOM 645 C CA . GLN A 1 87 ? -0.863 1.613 12.466 1.00 97.81 87 GLN A CA 1
ATOM 646 C C . GLN A 1 87 ? -0.715 0.120 12.239 1.00 97.81 87 GLN A C 1
ATOM 648 O O . GLN A 1 87 ? -0.854 -0.659 13.172 1.00 97.81 87 GLN A O 1
ATOM 653 N N . ALA A 1 88 ? -0.382 -0.264 11.016 1.00 98.31 88 ALA A N 1
ATOM 654 C CA . ALA A 1 88 ? -0.040 -1.636 10.670 1.00 98.31 88 ALA A CA 1
ATOM 655 C C . ALA A 1 88 ? 1.382 -1.682 10.105 1.00 98.31 88 ALA A C 1
ATOM 657 O O . ALA A 1 88 ? 2.020 -0.650 9.868 1.00 98.31 88 ALA A O 1
ATOM 658 N N . PHE A 1 89 ? 1.881 -2.885 9.848 1.00 98.31 89 PHE A N 1
ATOM 659 C CA . PHE A 1 89 ? 3.145 -3.058 9.149 1.00 98.31 89 PHE A CA 1
ATOM 660 C C . PHE A 1 89 ? 3.067 -4.172 8.111 1.00 98.31 89 PHE A C 1
ATOM 662 O O . PHE A 1 89 ? 2.345 -5.156 8.270 1.00 98.31 89 PHE A O 1
ATOM 669 N N . LEU A 1 90 ? 3.838 -3.997 7.046 1.00 97.94 90 LEU A N 1
ATOM 670 C CA . LEU A 1 90 ? 4.042 -4.941 5.961 1.00 97.94 90 LEU A CA 1
ATOM 671 C C . LEU A 1 90 ? 5.474 -5.468 6.028 1.00 97.94 90 LEU A C 1
ATOM 673 O O . LEU A 1 90 ? 6.405 -4.737 6.377 1.00 97.94 90 LEU A O 1
ATOM 677 N N . LEU A 1 91 ? 5.643 -6.739 5.669 1.00 97.38 91 LEU A N 1
ATOM 678 C CA . LEU A 1 91 ? 6.955 -7.339 5.472 1.00 97.38 91 LEU A CA 1
ATOM 679 C C . LEU A 1 91 ? 7.303 -7.369 3.988 1.00 97.38 91 LEU A C 1
ATOM 681 O O . LEU A 1 91 ? 6.622 -8.008 3.186 1.00 97.38 91 LEU A O 1
ATOM 685 N N . VAL A 1 92 ? 8.401 -6.713 3.644 1.00 95.50 92 VAL A N 1
ATOM 686 C CA . VAL A 1 92 ? 9.016 -6.731 2.321 1.00 95.50 92 VAL A CA 1
ATOM 687 C C . VAL A 1 92 ? 10.175 -7.716 2.347 1.00 95.50 92 VAL A C 1
ATOM 689 O O . VAL A 1 92 ? 11.000 -7.710 3.263 1.00 95.50 92 VAL A O 1
ATOM 692 N N . ASP A 1 93 ? 10.209 -8.600 1.353 1.00 91.69 93 ASP A N 1
ATOM 693 C CA . ASP A 1 93 ? 11.230 -9.639 1.280 1.00 91.69 93 ASP A CA 1
ATOM 694 C C . ASP A 1 93 ? 12.593 -9.018 0.973 1.00 91.69 93 ASP A C 1
ATOM 696 O O . ASP A 1 93 ? 12.699 -8.071 0.190 1.00 91.69 93 ASP A O 1
ATOM 700 N N . ALA A 1 94 ? 13.653 -9.582 1.552 1.00 92.38 94 ALA A N 1
ATOM 701 C CA . ALA A 1 94 ? 15.006 -9.237 1.141 1.00 92.38 94 ALA A CA 1
ATOM 702 C C . ALA A 1 94 ? 15.190 -9.622 -0.337 1.00 92.38 94 ALA A C 1
ATOM 704 O O . ALA A 1 94 ? 15.011 -10.782 -0.710 1.00 92.38 94 ALA A O 1
ATOM 705 N N . ASN A 1 95 ? 15.526 -8.643 -1.173 1.00 93.25 95 ASN A N 1
ATOM 706 C CA . ASN A 1 95 ? 15.610 -8.794 -2.621 1.00 93.25 95 ASN A CA 1
ATOM 707 C C . ASN A 1 95 ? 16.759 -7.944 -3.173 1.00 93.25 95 ASN A C 1
ATOM 709 O O . ASN A 1 95 ? 17.109 -6.930 -2.571 1.00 93.25 95 ASN A O 1
ATOM 713 N N . GLU A 1 96 ? 17.303 -8.349 -4.319 1.00 92.75 96 GLU A N 1
ATOM 714 C CA . GLU A 1 96 ? 18.185 -7.527 -5.149 1.00 92.75 96 GLU A CA 1
ATOM 715 C C . GLU A 1 96 ? 17.505 -7.392 -6.526 1.00 92.75 96 GLU A C 1
ATOM 717 O O . GLU A 1 96 ? 17.314 -8.412 -7.197 1.00 92.75 96 GLU A O 1
ATOM 722 N N . PRO A 1 97 ? 17.033 -6.192 -6.905 1.00 94.81 97 PRO A N 1
ATOM 723 C CA . PRO A 1 97 ? 17.199 -4.929 -6.190 1.00 94.81 97 PRO A CA 1
ATOM 724 C C . PRO A 1 97 ? 16.313 -4.855 -4.941 1.00 94.81 97 PRO A C 1
ATOM 726 O O . PRO A 1 97 ? 15.280 -5.531 -4.860 1.00 94.81 97 PRO A O 1
ATOM 729 N N . ARG A 1 98 ? 16.695 -4.018 -3.969 1.00 95.19 98 ARG A N 1
ATOM 730 C CA . ARG A 1 98 ? 15.853 -3.752 -2.793 1.00 95.19 98 ARG A CA 1
ATOM 731 C C . ARG A 1 98 ? 14.501 -3.213 -3.253 1.00 95.19 98 ARG A C 1
ATOM 733 O O . ARG A 1 98 ? 14.450 -2.249 -4.010 1.00 95.19 98 ARG A O 1
ATOM 740 N N . LEU A 1 99 ? 13.429 -3.839 -2.775 1.00 95.81 99 LEU A N 1
ATOM 741 C CA . LEU A 1 99 ? 12.067 -3.409 -3.060 1.00 95.81 99 LEU A CA 1
ATOM 742 C C . LEU A 1 99 ? 11.608 -2.362 -2.050 1.00 95.81 99 LEU A C 1
ATOM 744 O O . LEU A 1 99 ? 11.846 -2.487 -0.844 1.00 95.81 99 LEU A O 1
ATOM 748 N N . LEU A 1 100 ? 10.929 -1.359 -2.576 1.00 95.19 100 LEU A N 1
ATOM 749 C CA . LEU A 1 100 ? 10.349 -0.229 -1.878 1.00 95.19 100 LEU A CA 1
ATOM 750 C C . LEU A 1 100 ? 8.863 -0.142 -2.224 1.00 95.19 100 LEU A C 1
ATOM 752 O O . LEU A 1 100 ? 8.459 -0.548 -3.315 1.00 95.19 100 LEU A O 1
ATOM 756 N N . LEU A 1 101 ? 8.046 0.340 -1.290 1.00 95.75 101 LEU A N 1
ATOM 757 C CA . LEU A 1 101 ? 6.606 0.485 -1.499 1.00 95.75 101 LEU A CA 1
ATOM 758 C C . LEU A 1 101 ? 6.317 1.831 -2.166 1.00 95.75 101 LEU A C 1
ATOM 760 O O . LEU A 1 101 ? 6.465 2.866 -1.534 1.00 95.75 101 LEU A O 1
ATOM 764 N N . SER A 1 102 ? 5.867 1.825 -3.415 1.00 95.38 102 SER A N 1
ATOM 765 C CA . SER A 1 102 ? 5.640 3.071 -4.158 1.00 95.38 102 SER A CA 1
ATOM 766 C C . SER A 1 102 ? 4.190 3.520 -4.163 1.00 95.38 102 SER A C 1
ATOM 768 O O . SER A 1 102 ? 3.935 4.712 -4.164 1.00 95.38 102 SER A O 1
ATOM 770 N N . GLU A 1 103 ? 3.222 2.599 -4.139 1.00 96.75 103 GLU A N 1
ATOM 771 C CA . GLU A 1 103 ? 1.811 2.995 -4.179 1.00 96.75 103 GLU A CA 1
ATOM 772 C C . GLU A 1 103 ? 0.886 1.999 -3.471 1.00 96.75 103 GLU A C 1
ATOM 774 O O . GLU A 1 103 ? 1.153 0.793 -3.426 1.00 96.75 103 GLU A O 1
ATOM 779 N N . LEU A 1 104 ? -0.237 2.514 -2.963 1.00 97.38 104 LEU A N 1
ATOM 780 C CA . LEU A 1 104 ? -1.344 1.765 -2.379 1.00 97.38 104 LEU A CA 1
ATOM 781 C C . LEU A 1 104 ? -2.667 2.159 -3.037 1.00 97.38 104 LEU A C 1
ATOM 783 O O . LEU A 1 104 ? -2.916 3.323 -3.325 1.00 97.38 104 LEU A O 1
ATOM 787 N N . VAL A 1 105 ? -3.574 1.199 -3.215 1.00 97.31 105 VAL A N 1
ATOM 788 C CA . VAL A 1 105 ? -4.955 1.486 -3.629 1.00 97.31 105 VAL A CA 1
ATOM 789 C C . VAL A 1 105 ? -5.933 0.654 -2.817 1.00 97.31 105 VAL A C 1
ATOM 791 O O . VAL A 1 105 ? -5.902 -0.571 -2.890 1.00 97.31 105 VAL A O 1
ATOM 794 N N . ALA A 1 106 ? -6.820 1.306 -2.066 1.00 96.38 106 ALA A N 1
ATOM 795 C CA . ALA A 1 106 ? -7.876 0.630 -1.321 1.00 96.38 106 ALA A CA 1
ATOM 796 C C . ALA A 1 106 ? -8.881 -0.049 -2.268 1.00 96.38 106 ALA A C 1
ATOM 798 O O . ALA A 1 106 ? -9.327 0.542 -3.256 1.00 96.38 106 ALA A O 1
ATOM 799 N N . LEU A 1 107 ? -9.243 -1.294 -1.952 1.00 93.56 107 LEU A N 1
ATOM 800 C CA . LEU A 1 107 ? -10.213 -2.096 -2.705 1.00 93.56 107 LEU A CA 1
ATOM 801 C C . LEU A 1 107 ? -11.604 -2.115 -2.057 1.00 93.56 107 LEU A C 1
ATOM 803 O O . LEU A 1 107 ? -12.593 -2.383 -2.741 1.00 93.56 107 LEU A O 1
ATOM 807 N N . ASP A 1 108 ? -11.689 -1.807 -0.764 1.00 92.19 108 ASP A N 1
ATOM 808 C CA . ASP A 1 108 ? -12.923 -1.780 0.018 1.00 92.19 108 ASP A CA 1
ATOM 809 C C . ASP A 1 108 ? -12.941 -0.620 1.026 1.00 92.19 108 ASP A C 1
ATOM 811 O O . ASP A 1 108 ? -12.035 0.210 1.064 1.00 92.19 108 ASP A O 1
ATOM 815 N N . ALA A 1 109 ? -14.017 -0.534 1.808 1.00 92.06 109 ALA A N 1
ATOM 816 C CA . ALA A 1 109 ? -14.290 0.574 2.715 1.00 92.06 109 ALA A CA 1
ATOM 817 C C . ALA A 1 109 ? -13.803 0.357 4.162 1.00 92.06 109 ALA A C 1
ATOM 819 O O . ALA A 1 109 ? -14.074 1.201 5.021 1.00 92.06 109 ALA A O 1
ATOM 820 N N 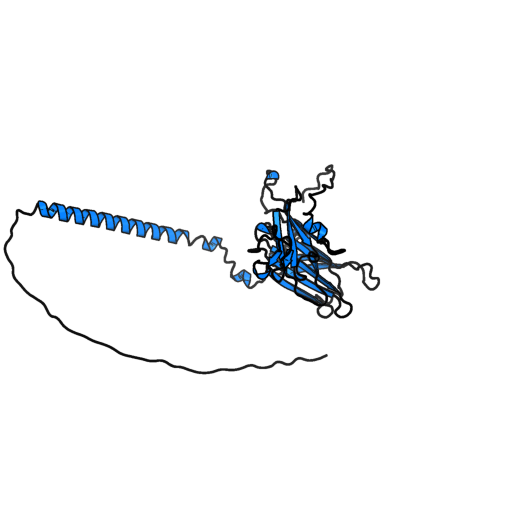. GLU A 1 110 ? -13.148 -0.766 4.465 1.00 93.25 110 GLU A N 1
ATOM 821 C CA . GLU A 1 110 ? -12.886 -1.178 5.851 1.00 93.25 110 GLU A CA 1
ATOM 822 C C . GLU A 1 110 ? -11.627 -0.518 6.445 1.00 93.25 110 GLU A C 1
ATOM 824 O O . GLU A 1 110 ? -11.492 -0.418 7.667 1.00 93.25 110 GLU A O 1
ATOM 829 N N . GLY A 1 111 ? -10.729 0.003 5.600 1.00 95.25 111 GLY A N 1
ATOM 830 C CA . GLY A 1 111 ? -9.467 0.606 6.042 1.00 95.25 111 GLY A CA 1
ATOM 831 C C . GLY A 1 111 ? -8.503 -0.424 6.641 1.00 95.25 111 GLY A C 1
ATOM 832 O O . GLY A 1 111 ? -8.693 -1.626 6.487 1.00 95.25 111 GLY A O 1
ATOM 833 N N . LEU A 1 112 ? -7.448 0.017 7.327 1.00 97.38 112 LEU A N 1
ATOM 834 C CA . LEU A 1 112 ? -6.530 -0.914 7.999 1.00 97.38 112 LEU A CA 1
ATOM 835 C C . LEU A 1 112 ? -7.190 -1.522 9.238 1.00 97.38 112 LEU A C 1
ATOM 837 O O . LEU A 1 112 ? -7.142 -2.733 9.433 1.00 97.38 112 LEU A O 1
ATOM 841 N N . ALA A 1 113 ? -7.845 -0.687 10.052 1.00 96.88 113 ALA A N 1
ATOM 842 C CA . ALA A 1 113 ? -8.420 -1.114 11.327 1.00 96.88 113 ALA A CA 1
ATOM 843 C C . ALA A 1 113 ? -9.578 -2.112 11.163 1.00 96.88 113 ALA A C 1
ATOM 845 O O . ALA A 1 113 ? -9.838 -2.914 12.059 1.00 96.88 113 ALA A O 1
ATOM 846 N N . GLY A 1 114 ? -10.305 -2.033 10.043 1.00 95.75 114 GLY A N 1
ATOM 847 C CA . GLY A 1 114 ? -11.391 -2.953 9.706 1.00 95.75 114 GLY A CA 1
ATOM 848 C C . GLY A 1 114 ? -10.936 -4.221 8.980 1.00 95.75 114 GLY A C 1
ATOM 849 O O . GLY A 1 114 ? -11.771 -5.080 8.713 1.00 95.75 114 GLY A O 1
ATOM 850 N N . GLY A 1 115 ? -9.640 -4.366 8.682 1.00 96.81 115 GLY A N 1
ATOM 851 C CA . GLY A 1 115 ? -9.119 -5.511 7.934 1.00 96.81 115 GLY A CA 1
ATOM 852 C C . GLY A 1 115 ? -9.382 -5.436 6.430 1.00 96.81 115 GLY A C 1
ATOM 853 O O . GLY A 1 115 ? -9.625 -6.459 5.800 1.00 96.81 115 GLY A O 1
ATOM 854 N N . GLY A 1 116 ? -9.379 -4.231 5.868 1.00 96.62 116 GLY A N 1
ATOM 855 C CA . GLY A 1 116 ? -9.606 -3.995 4.450 1.00 96.62 116 GLY A CA 1
ATOM 856 C C . GLY A 1 116 ? -8.485 -4.504 3.550 1.00 96.62 116 GLY A C 1
ATOM 857 O O . GLY A 1 116 ? -7.372 -4.829 3.986 1.00 96.62 116 GLY A O 1
ATOM 858 N N . GLN A 1 117 ? -8.800 -4.551 2.262 1.00 97.31 117 GLN A N 1
ATOM 859 C CA . GLN A 1 117 ? -7.920 -5.024 1.206 1.00 97.31 117 GLN A CA 1
ATOM 860 C C . GLN A 1 117 ? -7.368 -3.876 0.369 1.00 97.31 117 GLN A C 1
ATOM 862 O O . GLN A 1 117 ? -8.043 -2.881 0.085 1.00 97.31 117 GLN A O 1
ATOM 867 N N . PHE A 1 118 ? -6.124 -4.041 -0.074 1.00 98.00 118 PHE A N 1
ATOM 868 C CA . PHE A 1 118 ? -5.405 -3.034 -0.847 1.00 98.00 118 PHE A CA 1
ATOM 869 C C . PHE A 1 118 ? -4.642 -3.685 -1.994 1.00 98.00 118 PHE A C 1
ATOM 871 O O . PHE A 1 118 ? -4.179 -4.818 -1.888 1.00 98.00 118 PHE A O 1
ATOM 878 N N . LEU A 1 119 ? -4.449 -2.955 -3.083 1.00 97.81 119 LEU A N 1
ATOM 879 C CA . LEU A 1 119 ? -3.350 -3.220 -3.999 1.00 97.81 119 LEU A CA 1
ATOM 880 C C . LEU A 1 119 ? -2.116 -2.488 -3.488 1.00 97.81 119 LEU A C 1
ATOM 882 O O . LEU A 1 119 ? -2.225 -1.336 -3.077 1.00 97.81 119 LEU A O 1
ATOM 886 N N . ALA A 1 120 ? -0.959 -3.138 -3.551 1.00 97.81 120 ALA A N 1
ATOM 887 C CA . ALA A 1 120 ? 0.329 -2.527 -3.250 1.00 97.81 120 ALA A CA 1
ATOM 888 C C . ALA A 1 120 ? 1.299 -2.725 -4.407 1.00 97.81 120 ALA A C 1
ATOM 890 O O . ALA A 1 120 ? 1.460 -3.846 -4.900 1.00 97.81 120 ALA A O 1
ATOM 891 N N . LEU A 1 121 ? 1.935 -1.635 -4.825 1.00 97.31 121 LEU A N 1
ATOM 892 C CA . LEU A 1 121 ? 2.976 -1.635 -5.839 1.00 97.31 121 LEU A CA 1
ATOM 893 C C . LEU A 1 121 ? 4.330 -1.527 -5.141 1.00 97.31 121 LEU A C 1
ATOM 895 O O . LEU A 1 121 ? 4.661 -0.482 -4.586 1.00 97.31 121 LEU A O 1
ATOM 899 N N . GLU A 1 122 ? 5.101 -2.610 -5.168 1.00 96.81 122 GLU A N 1
ATOM 900 C CA . GLU A 1 122 ? 6.497 -2.603 -4.736 1.00 96.81 122 GLU A CA 1
ATOM 901 C C . GLU A 1 122 ? 7.408 -2.564 -5.964 1.00 96.81 122 GLU A C 1
ATOM 903 O O . GLU A 1 122 ? 7.170 -3.290 -6.935 1.00 96.81 122 GLU A O 1
ATOM 908 N N . ARG A 1 123 ? 8.476 -1.769 -5.926 1.00 95.25 123 ARG A N 1
ATOM 909 C CA . ARG A 1 123 ? 9.472 -1.722 -7.002 1.00 95.25 123 ARG A CA 1
ATOM 910 C C . ARG A 1 123 ? 10.886 -1.577 -6.469 1.00 95.25 123 ARG A C 1
ATOM 912 O O . ARG A 1 123 ? 11.101 -1.076 -5.372 1.00 95.25 123 ARG A O 1
ATOM 919 N N . GLY A 1 124 ? 11.853 -1.982 -7.273 1.00 94.94 124 GLY A N 1
ATOM 920 C CA . GLY A 1 124 ? 13.265 -1.719 -7.037 1.00 94.94 124 GLY A CA 1
ATOM 921 C C . GLY A 1 124 ? 14.036 -1.720 -8.347 1.00 94.94 124 GLY A C 1
ATOM 922 O O . GLY A 1 124 ? 13.594 -2.321 -9.328 1.00 94.94 124 GLY A O 1
ATOM 923 N N . TRP A 1 125 ? 15.203 -1.081 -8.351 1.00 94.31 125 TRP A N 1
ATOM 924 C CA . TRP A 1 125 ? 16.114 -1.060 -9.492 1.00 94.31 125 TRP A CA 1
ATOM 925 C C . TRP A 1 125 ? 17.560 -1.270 -9.049 1.00 94.31 125 TRP A C 1
ATOM 927 O O . TRP A 1 125 ? 18.001 -0.721 -8.039 1.00 94.31 125 TRP A O 1
ATOM 937 N N . SER A 1 126 ? 18.310 -2.044 -9.829 1.00 94.25 126 SER A N 1
ATOM 938 C CA . SER A 1 126 ? 19.770 -2.058 -9.767 1.00 94.25 126 SER A CA 1
ATOM 939 C C . SER A 1 126 ? 20.356 -2.180 -11.167 1.00 94.25 126 SER A C 1
ATOM 941 O O . SER A 1 126 ? 19.688 -2.591 -12.119 1.00 94.25 126 SER A O 1
ATOM 943 N N . VAL A 1 127 ? 21.635 -1.828 -11.294 1.00 91.12 127 VAL A N 1
ATOM 944 C CA . VAL A 1 127 ? 22.368 -1.906 -12.566 1.00 91.12 127 VAL A CA 1
ATOM 945 C C . VAL A 1 127 ? 22.421 -3.344 -13.096 1.00 91.12 127 VAL A C 1
ATOM 947 O O . VAL A 1 127 ? 22.362 -3.551 -14.308 1.00 91.12 127 VAL A O 1
ATOM 950 N N . ASP A 1 128 ? 22.512 -4.328 -12.200 1.00 93.06 128 ASP A N 1
ATOM 951 C CA . ASP A 1 128 ? 22.758 -5.723 -12.567 1.00 93.06 128 ASP A CA 1
ATOM 952 C C . ASP A 1 128 ? 21.477 -6.451 -12.989 1.00 93.06 128 ASP A C 1
ATOM 954 O O . ASP A 1 128 ? 21.475 -7.190 -13.976 1.00 93.06 128 ASP A O 1
ATOM 958 N N . THR A 1 129 ? 20.372 -6.233 -12.272 1.00 92.19 129 THR A N 1
ATOM 959 C CA . THR A 1 129 ? 19.100 -6.938 -12.509 1.00 92.19 129 THR A CA 1
ATOM 960 C C . THR A 1 129 ? 18.085 -6.112 -13.297 1.00 92.19 129 THR A C 1
ATOM 962 O O . THR A 1 129 ? 17.113 -6.660 -13.817 1.00 92.19 129 THR A O 1
ATOM 965 N N . GLY A 1 130 ? 18.294 -4.797 -13.403 1.00 91.88 130 GLY A N 1
ATOM 966 C CA . GLY A 1 130 ? 17.272 -3.861 -13.861 1.00 91.88 130 GLY A CA 1
ATOM 967 C C . GLY A 1 130 ? 16.126 -3.754 -12.854 1.00 91.88 130 GLY A C 1
ATOM 968 O O . GLY A 1 130 ? 16.315 -3.978 -11.656 1.00 91.88 130 GLY A O 1
ATOM 969 N N . SER A 1 131 ? 14.941 -3.412 -13.353 1.00 92.44 131 SER A N 1
ATOM 970 C CA . SER A 1 131 ? 13.748 -3.217 -12.531 1.00 92.44 131 SER A CA 1
ATOM 971 C C . SER A 1 131 ? 13.080 -4.533 -12.137 1.00 92.44 131 SER A C 1
ATOM 973 O O . SER A 1 131 ? 12.890 -5.422 -12.974 1.00 92.44 131 SER A O 1
ATOM 975 N N . ASP A 1 132 ? 12.669 -4.624 -10.874 1.00 95.12 132 ASP A N 1
ATOM 976 C CA . ASP A 1 132 ? 11.784 -5.661 -10.334 1.00 95.12 132 ASP A CA 1
ATOM 977 C C . ASP A 1 132 ? 10.559 -4.959 -9.753 1.00 95.12 132 ASP A C 1
ATOM 979 O O . ASP A 1 132 ? 10.670 -4.234 -8.767 1.00 95.12 132 ASP A O 1
ATOM 983 N N . ILE A 1 133 ? 9.409 -5.130 -10.401 1.00 95.31 133 ILE A N 1
ATOM 984 C CA . ILE A 1 133 ? 8.155 -4.469 -10.031 1.00 95.31 133 ILE A CA 1
ATOM 985 C C . ILE A 1 133 ? 7.131 -5.546 -9.712 1.00 95.31 133 ILE A C 1
ATOM 987 O O . ILE A 1 133 ? 6.972 -6.523 -10.447 1.00 95.31 133 ILE A O 1
ATOM 991 N N . ARG A 1 134 ? 6.424 -5.390 -8.601 1.00 96.06 134 ARG A N 1
ATOM 992 C CA . ARG A 1 134 ? 5.511 -6.397 -8.072 1.00 96.06 134 ARG A CA 1
ATOM 993 C C . ARG A 1 134 ? 4.213 -5.741 -7.652 1.00 96.06 134 ARG A C 1
ATOM 995 O O . ARG A 1 134 ? 4.215 -4.783 -6.888 1.00 96.06 134 ARG A O 1
ATOM 1002 N N . LEU A 1 135 ? 3.106 -6.296 -8.134 1.00 96.81 135 LEU A N 1
ATOM 1003 C CA . LEU A 1 135 ? 1.781 -5.947 -7.649 1.00 96.81 135 LEU A CA 1
ATOM 1004 C C . LEU A 1 135 ? 1.322 -7.021 -6.667 1.00 96.81 135 LEU A C 1
ATOM 1006 O O . LEU A 1 135 ? 1.241 -8.200 -7.026 1.00 96.81 135 LEU A O 1
ATOM 1010 N N . TYR A 1 136 ? 0.979 -6.607 -5.455 1.00 98.00 136 TYR A N 1
ATOM 1011 C CA . TYR A 1 136 ? 0.428 -7.473 -4.422 1.00 98.00 136 TYR A CA 1
ATOM 1012 C C . TYR A 1 136 ? -1.023 -7.118 -4.118 1.00 98.00 136 TYR A C 1
ATOM 1014 O O . TYR A 1 136 ? -1.417 -5.956 -4.178 1.00 98.00 136 TYR A O 1
ATOM 1022 N N . LEU A 1 137 ? -1.796 -8.133 -3.739 1.00 97.88 137 LEU A N 1
ATOM 1023 C CA . LEU A 1 137 ? -2.995 -7.972 -2.930 1.00 97.88 137 LEU A CA 1
ATOM 1024 C C . LEU A 1 137 ? -2.570 -8.016 -1.463 1.00 97.88 137 LEU A C 1
ATOM 1026 O O . LEU A 1 137 ? -2.002 -9.019 -1.023 1.00 97.88 137 LEU A O 1
ATOM 1030 N N . LEU A 1 138 ? -2.849 -6.948 -0.730 1.00 98.38 138 LEU A N 1
ATOM 1031 C CA . LEU A 1 138 ? -2.720 -6.890 0.716 1.00 98.38 138 LEU A CA 1
ATOM 1032 C C . LEU A 1 138 ? -4.071 -7.151 1.372 1.00 98.38 138 LEU A C 1
ATOM 1034 O O . LEU A 1 138 ? -5.106 -6.717 0.862 1.00 98.38 138 LEU A O 1
ATOM 1038 N N . ASP A 1 139 ? -4.034 -7.806 2.523 1.00 98.25 139 ASP A N 1
ATOM 1039 C CA . ASP A 1 139 ? -5.192 -8.025 3.382 1.00 98.25 139 ASP A CA 1
ATOM 1040 C C . ASP A 1 139 ? -4.779 -7.770 4.837 1.00 98.25 139 ASP A C 1
ATOM 1042 O O . ASP A 1 139 ? -3.891 -8.444 5.382 1.00 98.25 139 ASP A O 1
ATOM 1046 N N . ALA A 1 140 ? -5.377 -6.728 5.421 1.00 98.50 140 ALA A N 1
ATOM 1047 C CA . ALA A 1 140 ? -5.088 -6.261 6.771 1.00 98.50 140 ALA A CA 1
ATOM 1048 C C . ALA A 1 140 ? -5.868 -7.028 7.852 1.00 98.50 140 ALA A C 1
ATOM 1050 O O . ALA A 1 140 ? -5.706 -6.739 9.041 1.00 98.50 140 ALA A O 1
ATOM 1051 N N . ALA A 1 141 ? -6.717 -7.993 7.485 1.00 97.88 141 ALA A N 1
ATOM 1052 C CA . ALA A 1 141 ? -7.482 -8.766 8.450 1.00 97.88 141 ALA A CA 1
ATOM 1053 C C . ALA A 1 141 ? -6.554 -9.514 9.420 1.00 97.88 141 ALA A C 1
ATOM 1055 O O . ALA A 1 141 ? -5.740 -10.352 9.036 1.00 97.88 141 ALA A O 1
ATOM 1056 N N . GLY A 1 142 ? -6.701 -9.208 10.712 1.00 97.44 142 GLY A N 1
ATOM 1057 C CA . GLY A 1 142 ? -5.898 -9.803 11.781 1.00 97.44 142 GLY A CA 1
ATOM 1058 C C . GLY A 1 142 ? -4.504 -9.194 11.963 1.00 97.44 142 GLY A C 1
ATOM 1059 O O . GLY A 1 142 ? -3.764 -9.695 12.805 1.00 97.44 142 GLY A O 1
ATOM 1060 N N . ALA A 1 143 ? -4.145 -8.138 11.224 1.00 98.44 143 ALA A N 1
ATOM 1061 C CA . ALA A 1 143 ? -2.916 -7.395 11.483 1.00 98.44 143 ALA A CA 1
ATOM 1062 C C . ALA A 1 143 ? -2.981 -6.692 12.851 1.00 98.44 143 ALA A C 1
ATOM 1064 O O . ALA A 1 143 ? -4.025 -6.162 13.242 1.00 98.44 143 ALA A O 1
ATOM 1065 N N . ASP A 1 144 ? -1.862 -6.678 13.574 1.00 98.44 144 ASP A N 1
ATOM 1066 C CA . ASP A 1 144 ? -1.783 -6.017 14.878 1.00 98.44 144 ASP A CA 1
ATOM 1067 C C . ASP A 1 144 ? -1.677 -4.493 14.731 1.00 98.44 144 ASP A C 1
ATOM 1069 O O . ASP A 1 144 ? -0.983 -3.989 13.844 1.00 98.44 144 ASP A O 1
ATOM 1073 N N . ASP A 1 145 ? -2.307 -3.760 15.657 1.00 98.19 145 ASP A N 1
ATOM 1074 C CA . ASP A 1 145 ? -2.042 -2.329 15.822 1.00 98.19 145 ASP A CA 1
ATOM 1075 C C . ASP A 1 145 ? -0.654 -2.143 16.441 1.00 98.19 145 ASP A C 1
ATOM 1077 O O . ASP A 1 145 ? -0.374 -2.621 17.547 1.00 98.19 145 ASP A O 1
ATOM 1081 N N . VAL A 1 146 ? 0.226 -1.450 15.725 1.00 97.31 146 VAL A N 1
ATOM 1082 C CA . VAL A 1 146 ? 1.610 -1.188 16.135 1.00 97.31 146 VAL A CA 1
ATOM 1083 C C . VAL A 1 146 ? 1.845 0.264 16.546 1.00 97.31 146 VAL A C 1
ATOM 1085 O O . VAL A 1 146 ? 2.997 0.687 16.656 1.00 97.31 146 VAL A O 1
ATOM 1088 N N . ALA A 1 147 ? 0.791 1.039 16.822 1.00 95.69 147 ALA A N 1
ATOM 1089 C CA . ALA A 1 147 ? 0.914 2.445 17.220 1.00 95.69 147 ALA A CA 1
ATOM 1090 C C . ALA A 1 147 ? 1.790 2.660 18.472 1.00 95.69 147 ALA A C 1
ATOM 1092 O O . ALA A 1 147 ? 2.460 3.688 18.599 1.00 95.69 147 ALA A O 1
ATOM 1093 N N . GLN A 1 148 ? 1.826 1.681 19.382 1.00 94.19 148 GLN A N 1
ATOM 1094 C CA . GLN A 1 148 ? 2.677 1.674 20.580 1.00 94.19 148 GLN A CA 1
ATOM 1095 C C . GLN A 1 148 ? 4.149 1.318 20.313 1.00 94.19 148 GLN A C 1
ATOM 1097 O O . GLN A 1 148 ? 4.992 1.500 21.193 1.00 94.19 148 GLN A O 1
ATOM 1102 N N . CYS A 1 149 ? 4.470 0.774 19.139 1.00 94.31 149 CYS A N 1
ATOM 1103 C CA . CYS A 1 149 ? 5.804 0.295 18.803 1.00 94.31 149 CYS A CA 1
ATOM 1104 C C . CYS A 1 149 ? 6.629 1.439 18.215 1.00 94.31 149 CYS A C 1
ATOM 1106 O O . CYS A 1 149 ? 6.444 1.815 17.058 1.00 94.31 149 CYS A O 1
ATOM 1108 N N . GLN A 1 150 ? 7.593 1.974 18.967 1.00 94.00 150 GLN A N 1
ATOM 1109 C CA . GLN A 1 150 ? 8.517 2.978 18.418 1.00 94.00 150 GLN A CA 1
ATOM 1110 C C . GLN A 1 150 ? 9.490 2.365 17.407 1.00 94.00 150 GLN A C 1
ATOM 1112 O O . GLN A 1 150 ? 9.916 3.049 16.480 1.00 94.00 150 GLN A O 1
ATOM 1117 N N . ALA A 1 151 ? 9.792 1.076 17.579 1.00 94.38 151 ALA A N 1
ATOM 1118 C CA . ALA A 1 151 ? 10.594 0.260 16.679 1.00 94.38 151 ALA A CA 1
ATOM 1119 C C . ALA A 1 151 ? 9.969 -1.138 16.525 1.00 94.38 151 ALA A C 1
ATOM 1121 O O . ALA A 1 151 ? 9.461 -1.695 17.502 1.00 94.38 151 ALA A O 1
ATOM 1122 N N . ILE A 1 152 ? 10.032 -1.717 15.330 1.00 95.56 152 ILE A N 1
ATOM 1123 C CA . ILE A 1 152 ? 9.697 -3.118 15.044 1.00 95.56 152 ILE A CA 1
ATOM 1124 C C . ILE A 1 152 ? 10.979 -3.809 14.593 1.00 95.56 152 ILE A C 1
ATOM 1126 O O . ILE A 1 152 ? 11.515 -3.506 13.532 1.00 95.56 152 ILE A O 1
ATOM 1130 N N . VAL A 1 153 ? 11.493 -4.720 15.413 1.00 95.62 153 VAL A N 1
ATOM 1131 C CA . VAL A 1 153 ? 12.845 -5.290 15.276 1.00 95.62 153 VAL A CA 1
ATOM 1132 C C . VAL A 1 153 ? 12.788 -6.808 15.117 1.00 95.62 153 VAL A C 1
ATOM 1134 O O . VAL A 1 153 ? 11.833 -7.432 15.569 1.00 95.62 153 VAL A O 1
ATOM 1137 N N . GLU A 1 154 ? 13.802 -7.420 14.499 1.00 92.44 154 GLU A N 1
ATOM 1138 C CA . GLU A 1 154 ? 13.864 -8.887 14.352 1.00 92.44 154 GLU A CA 1
ATOM 1139 C C . GLU A 1 154 ? 13.918 -9.599 15.717 1.00 92.44 154 GLU A C 1
ATOM 1141 O O . GLU A 1 154 ? 13.149 -10.527 15.955 1.00 92.44 154 GLU A O 1
ATOM 1146 N N . ASP A 1 155 ? 14.753 -9.096 16.633 1.00 85.94 155 ASP A N 1
ATOM 1147 C CA . ASP A 1 155 ? 14.956 -9.628 17.985 1.00 85.94 155 ASP A CA 1
ATOM 1148 C C . ASP A 1 155 ? 14.940 -8.511 19.040 1.00 85.94 155 ASP A C 1
ATOM 1150 O O . ASP A 1 155 ? 15.111 -7.331 18.731 1.00 85.94 155 ASP A O 1
ATOM 1154 N N . THR A 1 156 ? 14.756 -8.874 20.316 1.00 76.50 156 THR A N 1
ATOM 1155 C CA . THR A 1 156 ? 14.685 -7.917 21.433 1.00 76.50 156 THR A CA 1
ATOM 1156 C C . THR A 1 156 ? 15.936 -7.036 21.528 1.00 76.50 156 THR A C 1
ATOM 1158 O O . THR A 1 156 ? 17.006 -7.501 21.920 1.00 76.50 156 THR A O 1
ATOM 1161 N N . MET A 1 157 ? 15.777 -5.742 21.244 1.00 68.25 157 MET A N 1
ATOM 1162 C CA . MET A 1 157 ? 16.770 -4.691 21.491 1.00 68.25 157 MET A CA 1
ATOM 1163 C C . MET A 1 157 ? 16.433 -3.954 22.795 1.00 68.25 157 MET A C 1
ATOM 1165 O O . MET A 1 157 ? 15.281 -3.614 23.045 1.00 68.25 157 MET A O 1
ATOM 1169 N N . ALA A 1 158 ? 17.433 -3.708 23.644 1.00 59.69 158 ALA A N 1
ATOM 1170 C CA . ALA A 1 158 ? 17.228 -3.333 25.049 1.00 59.69 158 ALA A CA 1
ATOM 1171 C C . ALA A 1 158 ? 17.004 -1.829 25.334 1.00 59.69 158 ALA A C 1
ATOM 1173 O O . ALA A 1 158 ? 16.947 -1.451 26.502 1.00 59.69 158 ALA A O 1
ATOM 1174 N N . SER A 1 159 ? 16.918 -0.954 24.325 1.00 73.06 159 SER A N 1
ATOM 1175 C CA . SER A 1 159 ? 17.012 0.505 24.540 1.00 73.06 159 SER A CA 1
ATOM 1176 C C . SER A 1 159 ? 15.804 1.348 24.115 1.00 73.06 159 SER A C 1
ATOM 1178 O O . SER A 1 159 ? 15.715 2.493 24.552 1.00 73.06 159 SER A O 1
ATOM 1180 N N . LEU A 1 160 ? 14.872 0.823 23.316 1.00 76.31 160 LEU A N 1
ATOM 1181 C CA . LEU A 1 160 ? 13.660 1.534 22.880 1.00 76.31 160 LEU A CA 1
ATOM 1182 C C . LEU A 1 160 ? 12.405 0.718 23.223 1.00 76.31 160 LEU A C 1
ATOM 1184 O O . LEU A 1 160 ? 12.525 -0.491 23.435 1.00 76.31 160 LEU A O 1
ATOM 1188 N N . PRO A 1 161 ? 11.202 1.332 23.250 1.00 84.69 161 PRO A N 1
ATOM 1189 C CA . PRO A 1 161 ? 9.924 0.623 23.175 1.00 84.69 161 PRO A CA 1
ATOM 1190 C C . PRO A 1 161 ? 9.827 -0.120 21.833 1.00 84.69 161 PRO A C 1
ATOM 1192 O O . PRO A 1 161 ? 9.195 0.327 20.875 1.00 84.69 161 PRO A O 1
ATOM 1195 N N . ALA A 1 162 ? 10.556 -1.226 21.749 1.00 92.19 162 ALA A N 1
ATOM 1196 C CA . ALA A 1 162 ? 10.698 -2.050 20.572 1.00 92.19 162 ALA A CA 1
ATOM 1197 C C . ALA A 1 162 ? 9.766 -3.251 20.696 1.00 92.19 162 ALA A C 1
ATOM 1199 O O . ALA A 1 162 ? 9.746 -3.941 21.718 1.00 92.19 162 ALA A O 1
ATOM 1200 N N . CYS A 1 163 ? 9.011 -3.507 19.640 1.00 95.12 163 CYS A N 1
ATOM 1201 C CA . CYS A 1 163 ? 8.185 -4.689 19.516 1.00 95.12 163 CYS A CA 1
ATOM 1202 C C . CYS A 1 163 ? 8.956 -5.733 18.697 1.00 95.12 163 CYS A C 1
ATOM 1204 O O . CYS A 1 163 ? 9.322 -5.451 17.552 1.00 95.12 163 CYS A O 1
ATOM 1206 N N . PRO A 1 164 ? 9.231 -6.928 19.251 1.00 95.38 164 PRO A N 1
ATOM 1207 C CA . PRO A 1 164 ? 9.798 -8.018 18.470 1.00 95.38 164 PRO A CA 1
ATOM 1208 C C . PRO A 1 164 ? 8.825 -8.418 17.363 1.00 95.38 164 PRO A C 1
ATOM 1210 O O . PRO A 1 164 ? 7.660 -8.707 17.643 1.00 95.38 164 PRO A O 1
ATOM 1213 N N . ARG A 1 165 ? 9.301 -8.473 16.119 1.00 95.88 165 ARG A N 1
ATOM 1214 C CA . ARG A 1 165 ? 8.503 -8.840 14.940 1.00 95.88 165 ARG A CA 1
ATOM 1215 C C . ARG A 1 165 ? 7.840 -10.206 15.105 1.00 95.88 165 ARG A C 1
ATOM 1217 O O . ARG A 1 165 ? 6.721 -10.398 14.654 1.00 95.88 165 ARG A O 1
ATOM 1224 N N . SER A 1 166 ? 8.507 -11.143 15.777 1.00 95.50 166 SER A N 1
ATOM 1225 C CA . SER A 1 166 ? 7.986 -12.485 16.072 1.00 95.50 166 SER A CA 1
ATOM 1226 C C . SER A 1 166 ? 6.742 -12.502 16.971 1.00 95.50 166 SER A C 1
ATOM 1228 O O . SER A 1 166 ? 6.045 -13.513 17.003 1.00 95.50 166 SER A O 1
ATOM 1230 N N . ASN A 1 167 ? 6.446 -11.399 17.667 1.00 96.56 167 ASN A N 1
ATOM 1231 C CA . ASN A 1 167 ? 5.272 -11.246 18.528 1.00 96.56 167 ASN A CA 1
ATOM 1232 C C . ASN A 1 167 ? 4.132 -10.464 17.860 1.00 96.56 167 ASN A C 1
ATOM 1234 O O . ASN A 1 167 ? 3.151 -10.163 18.535 1.00 96.56 167 ASN A O 1
ATOM 1238 N N . LEU A 1 168 ? 4.286 -10.087 16.590 1.00 97.56 168 LEU A N 1
ATOM 1239 C CA . LEU A 1 168 ? 3.333 -9.266 15.858 1.00 97.56 168 LEU A CA 1
ATOM 1240 C C . LEU A 1 168 ? 2.854 -9.979 14.591 1.00 97.56 168 LEU A C 1
ATOM 1242 O O . LEU A 1 168 ? 3.605 -10.704 13.935 1.00 97.56 168 LEU A O 1
ATOM 1246 N N . THR A 1 169 ? 1.619 -9.698 14.207 1.00 98.50 169 THR A N 1
ATOM 1247 C CA . THR A 1 169 ? 0.987 -10.150 12.970 1.00 98.50 169 THR A CA 1
ATOM 1248 C C . THR A 1 169 ? 1.052 -9.029 11.943 1.00 98.50 169 THR A C 1
ATOM 1250 O O . THR A 1 169 ? 0.436 -7.977 12.111 1.00 98.50 169 THR A O 1
ATOM 1253 N N . ALA A 1 170 ? 1.830 -9.247 10.884 1.00 98.50 170 ALA A N 1
ATOM 1254 C CA . ALA A 1 170 ? 1.931 -8.317 9.765 1.00 98.50 170 ALA A CA 1
ATOM 1255 C C . ALA A 1 170 ? 0.673 -8.360 8.886 1.00 98.50 170 ALA A C 1
ATOM 1257 O O . ALA A 1 170 ? -0.043 -9.363 8.860 1.00 98.50 170 ALA A O 1
ATOM 1258 N N . VAL A 1 171 ? 0.472 -7.310 8.089 1.00 98.62 171 VAL A N 1
ATOM 1259 C CA . VAL A 1 171 ? -0.448 -7.335 6.947 1.00 98.62 171 VAL A CA 1
ATOM 1260 C C . VAL A 1 171 ? -0.049 -8.485 6.025 1.00 98.62 171 VAL A C 1
ATOM 1262 O O . VAL A 1 171 ? 1.121 -8.627 5.652 1.00 98.62 171 VAL A O 1
ATOM 1265 N N . SER A 1 172 ? -1.020 -9.319 5.665 1.00 98.50 172 SER A N 1
ATOM 1266 C CA . SER A 1 172 ? -0.769 -10.430 4.756 1.00 98.50 172 SER A CA 1
ATOM 1267 C C . SER A 1 172 ? -0.660 -9.917 3.320 1.00 98.50 172 SER A C 1
ATOM 1269 O O . SER A 1 172 ? -1.327 -8.955 2.937 1.00 98.50 172 SER A O 1
ATOM 1271 N N . LYS A 1 173 ? 0.205 -10.544 2.516 1.00 97.88 173 LYS A N 1
ATOM 1272 C CA . LYS A 1 173 ? 0.429 -10.157 1.119 1.00 97.88 173 LYS A CA 1
ATOM 1273 C C . LYS A 1 173 ? 0.408 -11.366 0.196 1.00 97.88 173 LYS A C 1
ATOM 1275 O O . LYS A 1 173 ? 0.954 -12.421 0.522 1.00 97.88 173 LYS A O 1
ATOM 1280 N N . ARG A 1 174 ? -0.175 -11.197 -0.990 1.00 97.44 174 ARG A N 1
ATOM 1281 C CA . ARG A 1 174 ? -0.200 -12.197 -2.062 1.00 97.44 174 ARG A CA 1
ATOM 1282 C C . ARG A 1 174 ? 0.202 -11.560 -3.381 1.00 97.44 174 ARG A C 1
ATOM 1284 O O . ARG A 1 174 ? -0.406 -10.587 -3.809 1.00 97.44 174 ARG A O 1
ATOM 1291 N N . LEU A 1 175 ? 1.211 -12.123 -4.040 1.00 96.75 175 LEU A N 1
ATOM 1292 C CA . LEU A 1 175 ? 1.662 -11.644 -5.345 1.00 96.75 175 LEU A CA 1
ATOM 1293 C C . LEU A 1 175 ? 0.557 -11.860 -6.392 1.00 96.75 175 LEU A C 1
ATOM 1295 O O . LEU A 1 175 ? 0.064 -12.978 -6.546 1.00 96.75 175 LEU A O 1
ATOM 1299 N N . ILE A 1 176 ? 0.178 -10.797 -7.102 1.00 95.00 176 ILE A N 1
ATOM 1300 C CA . ILE A 1 176 ? -0.734 -10.849 -8.254 1.00 95.00 176 ILE A CA 1
ATOM 1301 C C . ILE A 1 176 ? 0.086 -11.035 -9.525 1.00 95.00 176 ILE A C 1
ATOM 1303 O O . ILE A 1 176 ? -0.151 -11.969 -10.288 1.00 95.00 176 ILE A O 1
ATOM 1307 N N . PHE A 1 177 ? 1.068 -10.162 -9.747 1.00 92.12 177 PHE A N 1
ATOM 1308 C CA . PHE A 1 177 ? 2.013 -10.315 -10.843 1.00 92.12 177 PHE A CA 1
ATOM 1309 C C . PHE A 1 177 ? 3.369 -9.713 -10.492 1.00 92.12 177 PHE A C 1
ATOM 1311 O O . PHE A 1 177 ? 3.487 -8.836 -9.635 1.00 92.12 177 PHE A O 1
ATOM 1318 N N . ARG A 1 178 ? 4.389 -10.193 -11.202 1.00 94.31 178 ARG A N 1
ATOM 1319 C CA . ARG A 1 178 ? 5.757 -9.694 -11.148 1.00 94.31 178 ARG A CA 1
ATOM 1320 C C . ARG A 1 178 ? 6.207 -9.333 -12.550 1.00 94.31 178 ARG A C 1
ATOM 1322 O O . ARG A 1 178 ? 5.969 -10.083 -13.492 1.00 94.31 178 ARG A O 1
ATOM 1329 N N . TRP A 1 179 ? 6.880 -8.206 -12.635 1.00 92.25 179 TRP A N 1
ATOM 1330 C CA . TRP A 1 179 ? 7.490 -7.668 -13.823 1.00 92.25 179 TRP A CA 1
ATOM 1331 C C . TRP A 1 179 ? 8.991 -7.595 -13.608 1.00 92.25 179 TRP A C 1
ATOM 1333 O O . TRP A 1 179 ? 9.461 -7.014 -12.630 1.00 92.25 179 TRP A O 1
ATOM 1343 N N . THR A 1 180 ? 9.744 -8.135 -14.554 1.00 92.62 180 THR A N 1
ATOM 1344 C CA . THR A 1 180 ? 11.194 -7.947 -14.609 1.00 92.62 180 THR A CA 1
ATOM 1345 C C . THR A 1 180 ? 11.618 -7.646 -16.036 1.00 92.62 180 THR A C 1
ATOM 1347 O O . THR A 1 180 ? 10.840 -7.810 -16.979 1.00 92.62 180 THR A O 1
ATOM 1350 N N . LYS A 1 181 ? 12.882 -7.256 -16.214 1.00 86.69 181 LYS A N 1
ATOM 1351 C CA . LYS A 1 181 ? 13.500 -7.113 -17.539 1.00 86.69 181 LYS A CA 1
ATOM 1352 C C . LYS A 1 181 ? 13.263 -8.331 -18.447 1.00 86.69 181 LYS A C 1
ATOM 1354 O O . LYS A 1 181 ? 13.015 -8.153 -19.636 1.00 86.69 181 LYS A O 1
ATOM 1359 N N . ASP A 1 182 ? 13.292 -9.535 -17.877 1.00 88.94 182 ASP A N 1
ATOM 1360 C CA . ASP A 1 182 ? 13.155 -10.804 -18.605 1.00 88.94 182 ASP A CA 1
ATOM 1361 C C . ASP A 1 182 ? 11.707 -11.333 -18.652 1.00 88.94 182 ASP A C 1
ATOM 1363 O O . ASP A 1 182 ? 11.420 -12.308 -19.347 1.00 88.94 182 ASP A O 1
ATOM 1367 N N . ALA A 1 183 ? 10.782 -10.700 -17.925 1.00 89.62 183 ALA A N 1
ATOM 1368 C CA . ALA A 1 183 ? 9.378 -11.093 -17.820 1.00 89.62 183 ALA A CA 1
ATOM 1369 C C . ALA A 1 183 ? 8.463 -9.863 -17.936 1.00 89.62 183 ALA A C 1
ATOM 1371 O O . ALA A 1 183 ? 7.784 -9.470 -16.987 1.00 89.62 183 ALA A O 1
ATOM 1372 N N . GLN A 1 184 ? 8.474 -9.239 -19.115 1.00 84.00 184 GLN A N 1
ATOM 1373 C CA . GLN A 1 184 ? 7.664 -8.057 -19.415 1.00 84.00 184 GLN A CA 1
ATOM 1374 C C . GLN A 1 184 ? 6.191 -8.418 -19.628 1.00 84.00 184 GLN A C 1
ATOM 1376 O O . GLN A 1 184 ? 5.865 -9.396 -20.311 1.00 84.00 184 GLN A O 1
ATOM 1381 N N . LEU A 1 185 ? 5.275 -7.591 -19.121 1.00 78.88 185 LEU A N 1
ATOM 1382 C CA . LEU A 1 185 ? 3.849 -7.762 -19.387 1.00 78.88 185 LEU A CA 1
ATOM 1383 C C . LEU A 1 185 ? 3.545 -7.354 -20.831 1.00 78.88 185 LEU A C 1
ATOM 1385 O O . LEU A 1 185 ? 3.782 -6.217 -21.240 1.00 78.88 185 LEU A O 1
ATOM 1389 N N . ALA A 1 186 ? 3.005 -8.294 -21.606 1.00 77.06 186 ALA A N 1
ATOM 1390 C CA . ALA A 1 186 ? 2.592 -8.074 -22.993 1.00 77.06 186 ALA A CA 1
ATOM 1391 C C . ALA A 1 186 ? 3.689 -7.484 -23.914 1.00 77.06 186 ALA A C 1
ATOM 1393 O O . ALA A 1 186 ? 3.371 -6.874 -24.932 1.00 77.06 186 ALA A O 1
ATOM 1394 N N . GLY A 1 187 ? 4.971 -7.672 -23.571 1.00 78.38 187 GLY A N 1
ATOM 1395 C CA . GLY A 1 187 ? 6.109 -7.168 -24.348 1.00 78.38 187 GLY A CA 1
ATOM 1396 C C . GLY A 1 187 ? 6.247 -5.642 -24.375 1.00 78.38 187 GLY A C 1
ATOM 1397 O O . GLY A 1 187 ? 6.899 -5.113 -25.275 1.00 78.38 187 GLY A O 1
ATOM 1398 N N . LEU A 1 188 ? 5.611 -4.925 -23.442 1.00 78.62 188 LEU A N 1
ATOM 1399 C CA . LEU A 1 188 ? 5.805 -3.481 -23.311 1.00 78.62 188 LEU A CA 1
ATOM 1400 C C . LEU A 1 188 ? 7.153 -3.225 -22.620 1.00 78.62 188 LEU A C 1
ATOM 1402 O O . LEU A 1 188 ? 7.385 -3.806 -21.571 1.00 78.62 188 LEU A O 1
ATOM 1406 N N . PRO A 1 189 ? 8.044 -2.369 -23.143 1.00 78.62 189 PRO A N 1
ATOM 1407 C CA . PRO A 1 189 ? 9.329 -2.068 -22.514 1.00 78.62 189 PRO A CA 1
ATOM 1408 C C . PRO A 1 189 ? 9.175 -0.950 -21.471 1.00 78.62 189 PRO A C 1
ATOM 1410 O O . PRO A 1 189 ? 9.706 0.142 -21.639 1.00 78.62 189 PRO A O 1
ATOM 1413 N N . VAL A 1 190 ? 8.389 -1.212 -20.432 1.00 80.25 190 VAL A N 1
ATOM 1414 C CA . VAL A 1 190 ? 8.202 -0.325 -19.271 1.00 80.25 190 VAL A CA 1
ATOM 1415 C C . VAL A 1 190 ? 9.054 -0.864 -18.121 1.00 80.25 190 VAL A C 1
ATOM 1417 O O . VAL A 1 190 ? 9.198 -2.081 -17.962 1.00 80.25 190 VAL A O 1
ATOM 1420 N N . ASP A 1 191 ? 9.672 0.019 -17.351 1.00 82.31 191 ASP A N 1
ATOM 1421 C CA . ASP A 1 191 ? 10.656 -0.361 -16.334 1.00 82.31 191 ASP A CA 1
ATOM 1422 C C . ASP A 1 191 ? 10.577 0.485 -15.056 1.00 82.31 191 ASP A C 1
ATOM 1424 O O . ASP A 1 191 ? 11.357 0.262 -14.134 1.00 82.31 191 ASP A O 1
ATOM 1428 N N . ASN A 1 192 ? 9.617 1.398 -14.943 1.00 89.50 192 ASN A N 1
ATOM 1429 C CA . ASN A 1 192 ? 9.508 2.308 -13.816 1.00 89.50 192 ASN A CA 1
ATOM 1430 C C . ASN A 1 192 ? 8.052 2.691 -13.509 1.00 89.50 192 ASN A C 1
ATOM 1432 O O . ASN A 1 192 ? 7.625 3.832 -13.664 1.00 89.50 192 ASN A O 1
ATOM 1436 N N . TYR A 1 193 ? 7.254 1.714 -13.080 1.00 92.06 193 TYR A N 1
ATOM 1437 C CA . TYR A 1 193 ? 5.914 2.001 -12.576 1.00 92.06 193 TYR A CA 1
ATOM 1438 C C . TYR A 1 193 ? 5.977 2.668 -11.206 1.00 92.06 193 TYR A C 1
ATOM 1440 O O . TYR A 1 193 ? 6.469 2.051 -10.266 1.00 92.06 193 TYR A O 1
ATOM 1448 N N . GLU A 1 194 ? 5.431 3.876 -11.087 1.00 89.69 194 GLU A N 1
ATOM 1449 C CA . GLU A 1 194 ? 5.483 4.666 -9.844 1.00 89.69 194 GLU A CA 1
ATOM 1450 C C . GLU A 1 194 ? 4.104 5.001 -9.277 1.00 89.69 194 GLU A C 1
ATOM 1452 O O . GLU A 1 194 ? 3.983 5.299 -8.097 1.00 89.69 194 GLU A O 1
ATOM 1457 N N . GLY A 1 195 ? 3.051 4.903 -10.090 1.00 93.12 195 GLY A N 1
ATOM 1458 C CA . GLY A 1 195 ? 1.695 5.225 -9.662 1.00 93.12 195 GLY A CA 1
ATOM 1459 C C . GLY A 1 195 ? 0.669 4.228 -10.171 1.00 93.12 195 GLY A C 1
ATOM 1460 O O . GLY A 1 195 ? 0.841 3.596 -11.221 1.00 93.12 195 GLY A O 1
ATOM 1461 N N . MET A 1 196 ? -0.436 4.113 -9.439 1.00 96.06 196 MET A N 1
ATOM 1462 C CA . MET A 1 196 ? -1.582 3.317 -9.853 1.00 96.06 196 MET A CA 1
ATOM 1463 C C . MET A 1 196 ? -2.906 3.882 -9.348 1.00 96.06 196 MET A C 1
ATOM 1465 O O . MET A 1 196 ? -2.987 4.495 -8.291 1.00 96.06 196 MET A O 1
ATOM 1469 N N . VAL A 1 197 ? -3.977 3.643 -10.102 1.00 95.75 197 VAL A N 1
ATOM 1470 C CA . VAL A 1 197 ? -5.335 4.020 -9.703 1.00 95.75 197 VAL A CA 1
ATOM 1471 C C . VAL A 1 197 ? -6.356 3.044 -10.272 1.00 95.75 197 VAL A C 1
ATOM 1473 O O . VAL A 1 197 ? -6.250 2.596 -11.417 1.00 95.75 197 VAL A O 1
ATOM 1476 N N . LEU A 1 198 ? -7.384 2.719 -9.487 1.00 93.19 198 LEU A N 1
ATOM 1477 C CA . LEU A 1 198 ? -8.535 1.990 -10.008 1.00 93.19 198 LEU A CA 1
ATOM 1478 C C . LEU A 1 198 ? -9.353 2.889 -10.935 1.00 93.19 198 LEU A C 1
ATOM 1480 O O . LEU A 1 198 ? -9.794 3.976 -10.558 1.00 93.19 198 LEU A O 1
ATOM 1484 N N . VAL A 1 199 ? -9.610 2.405 -12.144 1.00 90.62 199 VAL A N 1
ATOM 1485 C CA . VAL A 1 199 ? -10.464 3.095 -13.106 1.00 90.62 199 VAL A CA 1
ATOM 1486 C C . VAL A 1 199 ? -11.916 2.725 -12.816 1.00 90.62 199 VAL A C 1
ATOM 1488 O O . VAL A 1 199 ? -12.277 1.546 -12.915 1.00 90.62 199 VAL A O 1
ATOM 1491 N N . PRO A 1 200 ? -12.784 3.696 -12.474 1.00 84.69 200 PRO A N 1
ATOM 1492 C CA . PRO A 1 200 ? -14.177 3.393 -12.209 1.00 84.69 200 PRO A CA 1
ATOM 1493 C C . PRO A 1 200 ? -14.832 2.853 -13.487 1.00 84.69 200 PRO A C 1
ATOM 1495 O O . PRO A 1 200 ? -14.588 3.391 -14.570 1.00 84.69 200 PRO A O 1
ATOM 1498 N N . PRO A 1 201 ? -15.725 1.852 -13.396 1.00 80.44 201 PRO A N 1
ATOM 1499 C CA . PRO A 1 201 ? -16.318 1.235 -14.587 1.00 80.44 201 PRO A CA 1
ATOM 1500 C C . PRO A 1 201 ? -17.060 2.247 -15.468 1.00 80.44 201 PRO A C 1
ATOM 1502 O O . PRO A 1 201 ? -17.054 2.150 -16.689 1.00 80.44 201 PRO A O 1
ATOM 1505 N N . SER A 1 202 ? -17.644 3.279 -14.852 1.00 79.19 202 SER A N 1
ATOM 1506 C CA . SER A 1 202 ? -18.330 4.369 -15.548 1.00 79.19 202 SER A CA 1
ATOM 1507 C C . SER A 1 202 ? -17.421 5.220 -16.444 1.00 79.19 202 SER A C 1
ATOM 1509 O O . SER A 1 202 ? -17.931 5.861 -17.361 1.00 79.19 202 SER A O 1
ATOM 1511 N N . ALA A 1 203 ? -16.103 5.233 -16.214 1.00 82.94 203 ALA A N 1
ATOM 1512 C CA . ALA A 1 203 ? -15.144 5.945 -17.061 1.00 82.94 203 ALA A CA 1
ATOM 1513 C C . ALA A 1 203 ? -14.807 5.186 -18.355 1.00 82.94 203 ALA A C 1
ATOM 1515 O O . ALA A 1 203 ? -14.317 5.793 -19.303 1.00 82.94 203 ALA A O 1
ATOM 1516 N N . LEU A 1 204 ? -15.100 3.884 -18.424 1.00 76.50 204 LEU A N 1
ATOM 1517 C CA . LEU A 1 204 ? -14.776 3.023 -19.569 1.00 76.50 204 LEU A CA 1
ATOM 1518 C C . LEU A 1 204 ? -15.939 2.879 -20.565 1.00 76.50 204 LEU A C 1
ATOM 1520 O O . LEU A 1 204 ? -15.890 2.073 -21.496 1.00 76.50 204 LEU A O 1
ATOM 1524 N N . GLY A 1 205 ? -16.991 3.684 -20.400 1.00 74.06 205 GLY A N 1
ATOM 1525 C CA . GLY A 1 205 ? -18.177 3.637 -21.247 1.00 74.06 205 GLY A CA 1
ATOM 1526 C C . GLY A 1 205 ? -19.034 2.390 -20.975 1.00 74.06 205 GLY A C 1
ATOM 1527 O O . GLY A 1 205 ? -19.139 1.961 -19.829 1.00 74.06 205 GLY A O 1
ATOM 1528 N N . PRO A 1 206 ? -19.702 1.807 -21.989 1.00 64.81 206 PRO A N 1
ATOM 1529 C CA . PRO A 1 206 ? -20.605 0.668 -21.797 1.00 64.81 206 PRO A CA 1
ATOM 1530 C C . PRO A 1 206 ? -19.894 -0.644 -21.412 1.00 64.81 206 PRO A C 1
ATOM 1532 O O . PRO A 1 206 ? -20.572 -1.638 -21.160 1.00 64.81 206 PRO A O 1
ATOM 1535 N N . LEU A 1 207 ? -18.558 -0.655 -21.349 1.00 59.69 207 LEU A N 1
ATOM 1536 C CA . LEU A 1 207 ? -17.770 -1.756 -20.802 1.00 59.69 207 LEU A CA 1
ATOM 1537 C C . LEU A 1 207 ? -17.887 -1.736 -19.274 1.00 59.69 207 LEU A C 1
ATOM 1539 O O . LEU A 1 207 ? -17.113 -1.104 -18.559 1.00 59.69 207 LEU A O 1
ATOM 1543 N N . ASN A 1 208 ? -18.902 -2.414 -18.755 1.00 57.81 208 ASN A N 1
ATOM 1544 C CA . ASN A 1 208 ? -19.028 -2.655 -17.328 1.00 57.81 208 ASN A CA 1
ATOM 1545 C C . ASN A 1 208 ? -17.997 -3.713 -16.910 1.00 57.81 208 ASN A C 1
ATOM 1547 O O . ASN A 1 208 ? -18.134 -4.880 -17.254 1.00 57.81 208 ASN A O 1
ATOM 1551 N N . SER A 1 209 ? -17.001 -3.327 -16.107 1.00 57.09 209 SER A N 1
ATOM 1552 C CA . SER A 1 209 ? -15.982 -4.229 -15.530 1.00 57.09 209 SER A CA 1
ATOM 1553 C C . SER A 1 209 ? -16.566 -5.482 -14.848 1.00 57.09 209 SER A C 1
ATOM 1555 O O . SER A 1 209 ? -15.908 -6.512 -14.736 1.00 57.09 209 SER A O 1
ATOM 1557 N N . VAL A 1 210 ? -17.837 -5.407 -14.439 1.00 57.62 210 VAL A N 1
ATOM 1558 C CA . VAL A 1 210 ? -18.625 -6.509 -13.877 1.00 57.62 210 VAL A CA 1
ATOM 1559 C C . VAL A 1 210 ? -18.952 -7.595 -14.912 1.00 57.62 210 VAL A C 1
ATOM 1561 O O . VAL A 1 210 ? -18.948 -8.767 -14.555 1.00 57.62 210 VAL A O 1
ATOM 1564 N N . SER A 1 211 ? -19.218 -7.257 -16.181 1.00 60.28 211 SER A N 1
ATOM 1565 C CA . SER A 1 211 ? -19.512 -8.272 -17.213 1.00 60.28 211 SER A CA 1
ATOM 1566 C C . SER A 1 211 ? -18.263 -9.020 -17.673 1.00 60.28 211 SER A C 1
ATOM 1568 O O . SER A 1 211 ? -18.354 -10.163 -18.114 1.00 60.28 211 SER A O 1
ATOM 1570 N N . GLU A 1 212 ? -17.100 -8.388 -17.532 1.00 66.06 212 GLU A N 1
ATOM 1571 C CA . GLU A 1 212 ? -15.805 -8.948 -17.904 1.00 66.06 212 GLU A CA 1
ATOM 1572 C C . GLU A 1 212 ? -15.064 -9.629 -16.744 1.00 66.06 212 GLU A C 1
ATOM 1574 O O . GLU A 1 212 ? -14.014 -10.235 -16.962 1.00 66.06 212 GLU A O 1
ATOM 1579 N N . GLY A 1 213 ? -15.618 -9.563 -15.529 1.00 76.62 213 GLY A N 1
ATOM 1580 C CA . GLY A 1 213 ? -15.132 -10.305 -14.369 1.00 76.62 213 GLY A CA 1
ATOM 1581 C C . GLY A 1 213 ? -13.817 -9.782 -13.794 1.00 76.62 213 GLY A C 1
ATOM 1582 O O . GLY A 1 213 ? -12.892 -10.567 -13.600 1.00 76.62 213 GLY A O 1
ATOM 1583 N N . GLY A 1 214 ? -13.719 -8.484 -13.498 1.00 86.06 214 GLY A N 1
ATOM 1584 C CA . GLY A 1 214 ? -12.528 -7.942 -12.843 1.00 86.06 214 GLY A CA 1
ATOM 1585 C C . GLY A 1 214 ? -12.602 -6.471 -12.447 1.00 86.06 214 GLY A C 1
ATOM 1586 O O . GLY A 1 214 ? -13.644 -5.819 -12.557 1.00 86.06 214 GLY A O 1
ATOM 1587 N N . VAL A 1 215 ? -11.456 -5.942 -12.017 1.00 89.75 215 VAL A N 1
ATOM 1588 C CA . VAL A 1 215 ? -11.231 -4.506 -11.794 1.00 89.75 215 VAL A CA 1
ATOM 1589 C C . VAL A 1 215 ? -10.215 -3.962 -12.790 1.00 89.75 215 VAL A C 1
ATOM 1591 O O . VAL A 1 215 ? -9.311 -4.671 -13.232 1.00 89.75 215 VAL A O 1
ATOM 1594 N N . MET A 1 216 ? -10.379 -2.698 -13.164 1.00 92.00 216 MET A N 1
ATOM 1595 C CA . MET A 1 216 ? -9.508 -2.029 -14.123 1.00 92.00 216 MET A CA 1
ATOM 1596 C C . MET A 1 216 ? -8.513 -1.165 -13.360 1.00 92.00 216 MET A C 1
ATOM 1598 O O . MET A 1 216 ? -8.917 -0.301 -12.586 1.00 92.00 216 MET A O 1
ATOM 1602 N N . LEU A 1 217 ? -7.227 -1.415 -13.566 1.00 94.00 217 LEU A N 1
ATOM 1603 C CA . LEU A 1 217 ? -6.126 -0.728 -12.906 1.00 94.00 217 LEU A CA 1
ATOM 1604 C C . LEU A 1 217 ? -5.340 0.054 -13.953 1.00 94.00 217 LEU A C 1
ATOM 1606 O O . LEU A 1 217 ? -4.830 -0.532 -14.904 1.00 94.00 217 LEU A O 1
ATOM 1610 N N . LEU A 1 218 ? -5.243 1.365 -13.787 1.00 95.00 218 LEU A N 1
ATOM 1611 C CA . LEU A 1 218 ? -4.348 2.197 -14.576 1.00 95.00 218 LEU A CA 1
ATOM 1612 C C . LEU A 1 218 ? -3.026 2.327 -13.827 1.00 95.00 218 LEU A C 1
ATOM 1614 O O . LEU A 1 218 ? -3.019 2.776 -12.687 1.00 95.00 218 LEU A O 1
ATOM 1618 N N . LEU A 1 219 ? -1.934 1.949 -14.478 1.00 94.88 219 LEU A N 1
ATOM 1619 C CA . LEU A 1 219 ? -0.566 2.121 -14.006 1.00 94.88 219 LEU A CA 1
ATOM 1620 C C . LEU A 1 219 ? 0.105 3.264 -14.766 1.00 94.88 219 LEU A C 1
ATOM 1622 O O . LEU A 1 219 ? -0.134 3.434 -15.967 1.00 94.88 219 LEU A O 1
ATOM 1626 N N . VAL A 1 220 ? 0.975 4.000 -14.083 1.00 94.75 220 VAL A N 1
ATOM 1627 C CA . VAL A 1 220 ? 1.812 5.051 -14.671 1.00 94.75 220 VAL A CA 1
ATOM 1628 C C . VAL A 1 220 ? 3.262 4.599 -14.622 1.00 94.75 220 VAL A C 1
ATOM 1630 O O . VAL A 1 220 ? 3.787 4.349 -13.540 1.00 94.75 220 VAL A O 1
ATOM 1633 N N . ASN A 1 221 ? 3.878 4.464 -15.794 1.00 91.88 221 ASN A N 1
ATOM 1634 C CA . ASN A 1 221 ? 5.315 4.277 -15.941 1.00 91.88 221 ASN A CA 1
ATOM 1635 C C . ASN A 1 221 ? 5.955 5.645 -16.145 1.00 91.88 221 ASN A C 1
ATOM 1637 O O . ASN A 1 221 ? 5.747 6.246 -17.205 1.00 91.88 221 ASN A O 1
ATOM 1641 N N . ASP A 1 222 ? 6.688 6.120 -15.148 1.00 90.94 222 ASP A N 1
ATOM 1642 C CA . ASP A 1 222 ? 7.425 7.371 -15.247 1.00 90.94 222 ASP A CA 1
ATOM 1643 C C . ASP A 1 222 ? 8.743 7.166 -15.992 1.00 90.94 222 ASP A C 1
ATOM 1645 O O . ASP A 1 222 ? 9.395 6.139 -15.821 1.00 90.94 222 ASP A O 1
ATOM 1649 N N . ASP A 1 223 ? 9.139 8.125 -16.823 1.00 86.81 223 ASP A N 1
ATOM 1650 C CA . ASP A 1 223 ? 10.360 7.988 -17.612 1.00 86.81 223 ASP A CA 1
ATOM 1651 C C . ASP A 1 223 ? 11.628 8.432 -16.879 1.00 86.81 223 ASP A C 1
ATOM 1653 O O . ASP A 1 223 ? 12.724 8.210 -17.399 1.00 86.81 223 ASP A O 1
ATOM 1657 N N . ASN A 1 224 ? 11.508 9.021 -15.679 1.00 85.56 224 ASN A N 1
ATOM 1658 C CA . ASN A 1 224 ? 12.622 9.594 -14.920 1.00 85.56 224 ASN A CA 1
ATOM 1659 C C . ASN A 1 224 ? 13.499 10.530 -15.778 1.00 85.56 224 ASN A C 1
ATOM 1661 O O . ASN A 1 224 ? 14.729 10.538 -15.646 1.00 85.56 224 ASN A O 1
ATOM 1665 N N . ASP A 1 225 ? 12.889 11.264 -16.719 1.00 85.38 225 ASP A N 1
ATOM 1666 C CA . ASP A 1 225 ? 13.581 12.096 -17.712 1.00 85.38 225 ASP A CA 1
ATOM 1667 C C . ASP A 1 225 ? 14.631 11.326 -18.549 1.00 85.38 225 ASP A C 1
ATOM 1669 O O . ASP A 1 225 ? 15.584 11.906 -19.087 1.00 85.38 225 ASP A O 1
ATOM 1673 N N . ASN A 1 226 ? 14.500 10.002 -18.676 1.00 83.44 226 ASN A N 1
ATOM 1674 C CA . ASN A 1 226 ? 15.441 9.172 -19.413 1.00 83.44 226 ASN A CA 1
ATOM 1675 C C . ASN A 1 226 ? 15.218 9.321 -20.929 1.00 83.44 226 ASN A C 1
ATOM 1677 O O . ASN A 1 226 ? 14.246 8.785 -21.467 1.00 83.44 226 ASN A O 1
ATOM 1681 N N . PRO A 1 227 ? 16.150 9.939 -21.683 1.00 87.25 227 PRO A N 1
ATOM 1682 C CA . PRO A 1 227 ? 15.968 10.187 -23.114 1.00 87.25 227 PRO A CA 1
ATOM 1683 C C . PRO A 1 227 ? 15.961 8.909 -23.968 1.00 87.25 227 PRO A C 1
ATOM 1685 O O . PRO A 1 227 ? 15.674 8.976 -25.164 1.00 87.25 227 PRO A O 1
ATOM 1688 N N . ALA A 1 228 ? 16.323 7.755 -23.397 1.00 85.00 228 ALA A N 1
ATOM 1689 C CA . ALA A 1 228 ? 16.220 6.461 -24.067 1.00 85.00 228 ALA A CA 1
ATOM 1690 C C . ALA A 1 228 ? 14.794 5.882 -24.036 1.00 85.00 228 ALA A C 1
ATOM 1692 O O . ALA A 1 228 ? 14.504 4.948 -24.787 1.00 85.00 228 ALA A O 1
ATOM 1693 N N . GLN A 1 229 ? 13.917 6.413 -23.184 1.00 81.88 229 GLN A N 1
ATOM 1694 C CA . GLN A 1 229 ? 12.521 6.009 -23.089 1.00 81.88 229 GLN A CA 1
ATOM 1695 C C . GLN A 1 229 ? 11.639 6.902 -23.968 1.00 81.88 229 GLN A C 1
ATOM 1697 O O . GLN A 1 229 ? 12.011 8.011 -24.345 1.00 81.88 229 GLN A O 1
ATOM 1702 N N . ILE A 1 230 ? 10.458 6.405 -24.346 1.00 84.62 230 ILE A N 1
ATOM 1703 C CA . ILE A 1 230 ? 9.552 7.111 -25.271 1.00 84.62 230 ILE A CA 1
ATOM 1704 C C . ILE A 1 230 ? 8.637 8.133 -24.572 1.00 84.62 230 ILE A C 1
ATOM 1706 O O . ILE A 1 230 ? 7.673 8.598 -25.183 1.00 84.62 230 ILE A O 1
ATOM 1710 N N . GLY A 1 231 ? 8.926 8.463 -23.313 1.00 87.62 231 GLY A N 1
ATOM 1711 C CA . GLY A 1 231 ? 8.091 9.289 -22.445 1.00 87.62 231 GLY A CA 1
ATOM 1712 C C . GLY A 1 231 ? 7.363 8.486 -21.364 1.00 87.62 231 GLY A C 1
A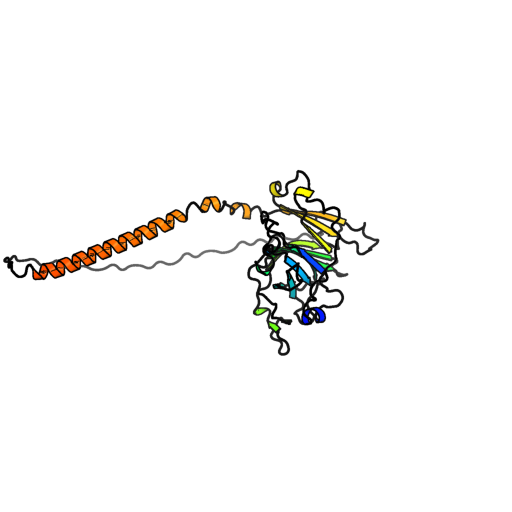TOM 1713 O O . GLY A 1 231 ? 7.339 7.253 -21.406 1.00 87.62 231 GLY A O 1
ATOM 1714 N N . THR A 1 232 ? 6.694 9.196 -20.450 1.00 91.19 232 THR A N 1
ATOM 1715 C CA . THR A 1 232 ? 5.731 8.622 -19.497 1.00 91.19 232 THR A CA 1
ATOM 1716 C C . THR A 1 232 ? 4.652 7.814 -20.227 1.00 91.19 232 THR A C 1
ATOM 1718 O O . THR A 1 232 ? 4.028 8.292 -21.182 1.00 91.19 232 THR A O 1
ATOM 1721 N N . GLN A 1 233 ? 4.380 6.595 -19.764 1.00 90.75 233 GLN A N 1
ATOM 1722 C CA . GLN A 1 233 ? 3.389 5.698 -20.366 1.00 90.75 233 GLN A CA 1
ATOM 1723 C C . GLN A 1 233 ? 2.277 5.359 -19.376 1.00 90.75 233 GLN A C 1
ATOM 1725 O O . GLN A 1 233 ? 2.501 5.187 -18.181 1.00 90.75 233 GLN A O 1
ATOM 1730 N N . PHE A 1 234 ? 1.067 5.191 -19.903 1.00 93.19 234 PHE A N 1
ATOM 1731 C CA . PHE A 1 234 ? -0.104 4.775 -19.140 1.00 93.19 234 PHE A CA 1
ATOM 1732 C C . PHE A 1 234 ? -0.518 3.374 -19.577 1.00 93.19 234 PHE A C 1
ATOM 1734 O O . PHE A 1 234 ? -0.815 3.149 -20.753 1.00 93.19 234 PHE A O 1
ATOM 1741 N N . VAL A 1 235 ? -0.546 2.433 -18.636 1.00 91.75 235 VAL A N 1
ATOM 1742 C CA . VAL A 1 235 ? -0.865 1.030 -18.914 1.00 91.75 235 VAL A CA 1
ATOM 1743 C C . VAL A 1 235 ? -2.145 0.652 -18.190 1.00 91.75 235 VAL A C 1
ATOM 1745 O O . VAL A 1 235 ? -2.204 0.647 -16.966 1.00 91.75 235 VAL A O 1
ATOM 1748 N N . LEU A 1 236 ? -3.186 0.336 -18.957 1.00 92.38 236 LEU A N 1
ATOM 1749 C CA . LEU A 1 236 ? -4.466 -0.106 -18.421 1.00 92.38 236 LEU A CA 1
ATOM 1750 C C . LEU A 1 236 ? -4.504 -1.635 -18.352 1.00 92.38 236 LEU A C 1
ATOM 1752 O O . LEU A 1 236 ? -4.465 -2.310 -19.381 1.00 92.38 236 LEU A O 1
ATOM 1756 N N . LEU A 1 237 ? -4.613 -2.172 -17.142 1.00 91.06 237 LEU A N 1
ATOM 1757 C CA . LEU A 1 237 ? -4.727 -3.598 -16.865 1.00 91.06 237 LEU A CA 1
ATOM 1758 C C . LEU A 1 237 ? -6.134 -3.963 -16.414 1.00 91.06 237 LEU A C 1
ATOM 1760 O O . LEU A 1 237 ? -6.801 -3.199 -15.718 1.00 91.06 237 LEU A O 1
ATOM 1764 N N . ARG A 1 238 ? -6.552 -5.183 -16.751 1.00 90.88 238 ARG A N 1
ATOM 1765 C CA . ARG A 1 238 ? -7.714 -5.834 -16.147 1.00 90.88 238 ARG A CA 1
ATOM 1766 C C . ARG A 1 238 ? -7.228 -6.903 -15.179 1.00 90.88 238 ARG A C 1
ATOM 1768 O O . ARG A 1 238 ? -6.662 -7.907 -15.611 1.00 90.88 238 ARG A O 1
ATOM 1775 N N . LEU A 1 239 ? -7.483 -6.711 -13.891 1.00 91.38 239 LEU A N 1
ATOM 1776 C CA . LEU A 1 239 ? -7.271 -7.733 -12.872 1.00 91.38 239 LEU A CA 1
ATOM 1777 C C . LEU A 1 239 ? -8.527 -8.599 -12.813 1.00 91.38 239 LEU A C 1
ATOM 1779 O O . LEU A 1 239 ? -9.563 -8.160 -12.313 1.00 91.38 239 LEU A O 1
ATOM 1783 N N . ALA A 1 240 ? -8.456 -9.795 -13.392 1.00 88.94 240 ALA A N 1
ATOM 1784 C CA . ALA A 1 240 ? -9.577 -10.725 -13.397 1.00 88.94 240 ALA A CA 1
ATOM 1785 C C . ALA A 1 240 ? -9.796 -11.328 -12.003 1.00 88.94 240 ALA A C 1
ATOM 1787 O O . ALA A 1 240 ? -8.836 -11.637 -11.296 1.00 88.94 240 ALA A O 1
ATOM 1788 N N . PHE A 1 241 ? -11.058 -11.526 -11.629 1.00 84.25 241 PHE A N 1
ATOM 1789 C CA . PHE A 1 241 ? -11.400 -12.340 -10.470 1.00 84.25 241 PHE A CA 1
ATOM 1790 C C . PHE A 1 241 ? -11.082 -13.802 -10.767 1.00 84.25 241 PHE A C 1
ATOM 1792 O O . PHE A 1 241 ? -11.293 -14.281 -11.887 1.00 84.25 241 PHE A O 1
ATOM 1799 N N . ASP A 1 242 ? -10.586 -14.517 -9.763 1.00 80.31 242 ASP A N 1
ATOM 1800 C CA . ASP A 1 242 ? -10.371 -15.946 -9.910 1.00 80.31 242 ASP A CA 1
ATOM 1801 C C . ASP A 1 242 ? -11.733 -16.639 -10.069 1.00 80.31 242 ASP A C 1
ATOM 1803 O O . ASP A 1 242 ? -12.618 -16.559 -9.216 1.00 80.31 242 ASP A O 1
ATOM 1807 N N . SER A 1 243 ? -11.926 -17.298 -11.209 1.00 70.06 243 SER A N 1
ATOM 1808 C CA . SER A 1 243 ? -13.174 -18.007 -11.509 1.00 70.06 243 SER A CA 1
ATOM 1809 C C . SER A 1 243 ? -13.319 -19.280 -10.676 1.00 70.06 243 SER A C 1
ATOM 1811 O O . SER A 1 243 ? -14.429 -19.804 -10.567 1.00 70.06 243 SER A O 1
ATOM 1813 N N . SER A 1 244 ? -12.237 -19.754 -10.051 1.00 64.31 244 SER A N 1
ATOM 1814 C CA . SER A 1 244 ? -12.292 -20.883 -9.123 1.00 64.31 244 SER A CA 1
ATOM 1815 C C . SER A 1 244 ? -12.953 -20.537 -7.779 1.00 64.31 244 SER A C 1
ATOM 1817 O O . SER A 1 244 ? -13.556 -21.422 -7.172 1.00 64.31 244 SER A O 1
ATOM 1819 N N . ASP A 1 245 ? -13.007 -19.256 -7.396 1.00 54.06 245 ASP A N 1
ATOM 1820 C CA . ASP A 1 245 ? -13.758 -18.780 -6.219 1.00 54.06 245 ASP A CA 1
ATOM 1821 C C . ASP A 1 245 ? -15.236 -18.480 -6.526 1.00 54.06 245 ASP A C 1
ATOM 1823 O O . ASP A 1 245 ? -16.104 -18.548 -5.649 1.00 54.06 245 ASP A O 1
ATOM 1827 N N . ALA A 1 246 ? -15.575 -18.227 -7.795 1.00 53.06 246 ALA A N 1
ATOM 1828 C CA . ALA A 1 246 ? -16.957 -17.988 -8.220 1.00 53.06 246 ALA A CA 1
ATOM 1829 C C . ALA A 1 246 ? -17.866 -19.224 -8.038 1.00 53.06 246 ALA A C 1
ATOM 1831 O O . ALA A 1 246 ? -19.087 -19.087 -7.970 1.00 53.06 246 ALA A O 1
ATOM 1832 N N . GLY A 1 247 ? -17.285 -20.423 -7.905 1.00 49.44 247 GLY A N 1
ATOM 1833 C CA . GLY A 1 247 ? -18.009 -21.663 -7.606 1.00 49.44 247 GLY A CA 1
ATOM 1834 C C . GLY A 1 247 ? -18.467 -21.808 -6.148 1.00 49.44 247 GLY A C 1
ATOM 1835 O O . GLY A 1 247 ? -19.302 -22.669 -5.867 1.00 49.44 247 GLY A O 1
ATOM 1836 N N . LEU A 1 248 ? -17.960 -20.976 -5.229 1.00 50.31 248 LEU A N 1
ATOM 1837 C CA . LEU A 1 248 ? -18.343 -20.979 -3.809 1.00 50.31 248 LEU A CA 1
ATOM 1838 C C . LEU A 1 248 ? -19.225 -19.790 -3.413 1.00 50.31 248 LEU A C 1
ATOM 1840 O O . LEU A 1 248 ? -19.833 -19.814 -2.344 1.00 50.31 248 LEU A O 1
ATOM 1844 N N . SER A 1 249 ? -19.405 -18.815 -4.308 1.00 46.78 249 SER A N 1
ATOM 1845 C CA . SER A 1 249 ? -20.490 -17.831 -4.235 1.00 46.78 249 SER A CA 1
ATOM 1846 C C . SER A 1 249 ? -21.824 -18.475 -4.647 1.00 46.78 249 SER A C 1
ATOM 1848 O O . SER A 1 249 ? -22.522 -18.043 -5.565 1.00 46.78 249 SER A O 1
ATOM 1850 N N . GLN A 1 250 ? -22.205 -19.556 -3.960 1.00 45.16 250 GLN A N 1
ATOM 1851 C CA . GLN A 1 250 ? -23.624 -19.796 -3.754 1.00 45.16 250 GLN A CA 1
ATOM 1852 C C . GLN A 1 250 ? -24.093 -18.662 -2.860 1.00 45.16 250 GLN A C 1
ATOM 1854 O O . GLN A 1 250 ? -23.800 -18.648 -1.668 1.00 45.16 250 GLN A O 1
ATOM 1859 N N . ASP A 1 251 ? -24.758 -17.692 -3.477 1.00 45.28 251 ASP A N 1
ATOM 1860 C CA . ASP A 1 251 ? -25.505 -16.620 -2.840 1.00 45.28 251 ASP A CA 1
ATOM 1861 C C . ASP A 1 251 ? -25.910 -16.990 -1.394 1.00 45.28 251 ASP A C 1
ATOM 1863 O O . ASP A 1 251 ? -26.780 -17.853 -1.209 1.00 45.28 251 ASP A O 1
ATOM 1867 N N . PRO A 1 252 ? -25.300 -16.398 -0.348 1.00 50.69 252 PRO A N 1
ATOM 1868 C CA . PRO A 1 252 ? -25.660 -16.709 1.032 1.00 50.69 252 PRO A CA 1
ATOM 1869 C C . PRO A 1 252 ? -27.117 -16.330 1.338 1.00 50.69 252 PRO A C 1
ATOM 1871 O O . PRO A 1 252 ? -27.666 -16.777 2.348 1.00 50.69 252 PRO A O 1
ATOM 1874 N N . SER A 1 253 ? -27.791 -15.572 0.461 1.00 51.25 253 SER A N 1
ATOM 1875 C CA . SER A 1 253 ? -29.236 -15.356 0.542 1.00 51.25 253 SER A CA 1
ATOM 1876 C C . SER A 1 253 ? -30.051 -16.616 0.201 1.00 51.25 253 SER A C 1
ATOM 1878 O O . SER A 1 253 ? -31.135 -16.801 0.753 1.00 51.25 253 SER A O 1
ATOM 1880 N N . SER A 1 254 ? -29.494 -17.554 -0.576 1.00 47.53 254 SER A N 1
ATOM 1881 C CA . SER A 1 254 ? -30.084 -18.881 -0.811 1.00 47.53 254 SER A CA 1
ATOM 1882 C C . SER A 1 254 ? -29.843 -19.865 0.347 1.00 47.53 254 SER A C 1
ATOM 1884 O O . SER A 1 254 ? -30.660 -20.758 0.569 1.00 47.53 254 SER A O 1
ATOM 1886 N N . GLN A 1 255 ? -28.797 -19.664 1.165 1.00 46.03 255 GLN A N 1
ATOM 1887 C CA . GLN A 1 255 ? -28.564 -20.454 2.388 1.00 46.03 255 GLN A CA 1
ATOM 1888 C C . GLN A 1 255 ? -29.178 -19.854 3.663 1.00 46.03 255 GLN A C 1
ATOM 1890 O O . GLN A 1 255 ? -29.438 -20.597 4.618 1.00 46.03 255 GLN A O 1
ATOM 1895 N N . ARG A 1 256 ? -29.536 -18.560 3.674 1.00 46.00 256 ARG A N 1
ATOM 1896 C CA . ARG A 1 256 ? -30.342 -17.950 4.754 1.00 46.00 256 ARG A CA 1
ATOM 1897 C C . ARG A 1 256 ? -31.751 -18.542 4.889 1.00 46.00 256 ARG A C 1
ATOM 1899 O O . ARG A 1 256 ? -32.405 -18.290 5.893 1.00 46.00 256 ARG A O 1
ATOM 1906 N N . GLY A 1 257 ? -32.186 -19.397 3.962 1.00 46.22 257 GLY A N 1
ATOM 1907 C CA . GLY A 1 257 ? -33.417 -20.181 4.092 1.00 46.22 257 GLY A CA 1
ATOM 1908 C C . GLY A 1 257 ? -33.328 -21.444 4.966 1.00 46.22 257 GLY A C 1
ATOM 1909 O O . GLY A 1 257 ? -34.354 -22.091 5.153 1.00 46.22 257 GLY A O 1
ATOM 1910 N N . SER A 1 258 ? -32.157 -21.837 5.495 1.00 48.44 258 SER A N 1
ATOM 1911 C CA . SER A 1 258 ? -32.007 -23.154 6.160 1.00 48.44 258 SER A CA 1
ATOM 1912 C C . SER A 1 258 ? -31.626 -23.134 7.648 1.00 48.44 258 SER A C 1
ATOM 1914 O O . SER A 1 258 ? -31.875 -24.118 8.343 1.00 48.44 258 SER A O 1
ATOM 1916 N N . LEU A 1 259 ? -31.112 -22.022 8.188 1.00 47.97 259 LEU A N 1
ATOM 1917 C CA . LEU A 1 259 ? -30.747 -21.931 9.613 1.00 47.97 259 LEU A CA 1
ATOM 1918 C C . LEU A 1 259 ? -31.910 -21.519 10.532 1.00 47.97 259 LEU A C 1
ATOM 1920 O O . LEU A 1 259 ? -31.901 -21.873 11.711 1.00 47.97 259 LEU A O 1
ATOM 1924 N N . GLU A 1 260 ? -32.969 -20.891 10.008 1.00 48.12 260 GLU A N 1
ATOM 1925 C CA . GLU A 1 260 ? -34.188 -20.640 10.798 1.00 48.12 260 GLU A CA 1
ATOM 1926 C C . GLU A 1 260 ? -35.002 -21.918 11.073 1.00 48.12 260 GLU A C 1
ATOM 1928 O O . GLU A 1 260 ? -35.750 -21.979 12.049 1.00 48.12 260 GLU A O 1
ATOM 1933 N N . PHE A 1 261 ? -34.791 -22.997 10.309 1.00 51.25 261 PHE A N 1
ATOM 1934 C CA . PHE A 1 261 ? -35.441 -24.287 10.569 1.00 51.25 261 PHE A CA 1
ATOM 1935 C C . PHE A 1 261 ? -34.708 -25.172 11.585 1.00 51.25 261 PHE A C 1
ATOM 1937 O O . PHE A 1 261 ? -35.274 -26.181 11.995 1.00 51.25 261 PHE A O 1
ATOM 1944 N N . ALA A 1 262 ? -33.500 -24.816 12.041 1.00 51.09 262 ALA A N 1
ATOM 1945 C CA . ALA A 1 262 ? -32.771 -25.598 13.048 1.00 51.09 262 ALA A CA 1
ATOM 1946 C C . ALA A 1 262 ? -33.037 -25.132 14.494 1.00 51.09 262 ALA A C 1
ATOM 1948 O O . ALA A 1 262 ? -32.990 -25.937 15.427 1.00 51.09 262 ALA A O 1
ATOM 1949 N N . VAL A 1 263 ? -33.389 -23.858 14.701 1.00 54.94 263 VAL A N 1
ATOM 1950 C CA . VAL A 1 263 ? -33.681 -23.320 16.045 1.00 54.94 263 VAL A CA 1
ATOM 1951 C C . VAL A 1 263 ? -35.071 -23.747 16.532 1.00 54.94 263 VAL A C 1
ATOM 1953 O O . VAL A 1 263 ? -35.247 -24.087 17.702 1.00 54.94 263 VAL A O 1
ATOM 1956 N N . VAL A 1 264 ? -36.053 -23.822 15.631 1.00 62.44 264 VAL A N 1
ATOM 1957 C CA . VAL A 1 264 ? -37.425 -24.251 15.953 1.00 62.44 264 VAL A CA 1
ATOM 1958 C C . VAL A 1 264 ? -37.490 -25.678 16.538 1.00 62.44 264 VAL A C 1
ATOM 1960 O O . VAL A 1 264 ? -38.078 -25.839 17.610 1.00 62.44 264 VAL A O 1
ATOM 1963 N N . PRO A 1 265 ? -36.872 -26.722 15.946 1.00 69.25 265 PRO A N 1
ATOM 1964 C CA . PRO A 1 265 ? -36.897 -28.062 16.527 1.00 69.25 265 PRO A CA 1
ATOM 1965 C C . PRO A 1 265 ? -36.122 -28.145 17.846 1.00 69.25 265 PRO A C 1
ATOM 1967 O O . PRO A 1 265 ? -36.572 -28.848 18.747 1.00 69.25 265 PRO A O 1
ATOM 1970 N N . ALA A 1 266 ? -35.027 -27.398 18.025 1.00 75.19 266 ALA A N 1
ATOM 1971 C CA . ALA A 1 266 ? -34.294 -27.386 19.294 1.00 75.19 266 ALA A CA 1
ATOM 1972 C C . ALA A 1 266 ? -35.141 -26.809 20.444 1.00 75.19 266 ALA A C 1
ATOM 1974 O O . ALA A 1 266 ? -35.211 -27.401 21.524 1.00 75.19 266 ALA A O 1
ATOM 1975 N N . VAL A 1 267 ? -35.858 -25.705 20.202 1.00 81.88 267 VAL A N 1
ATOM 1976 C CA . VAL A 1 267 ? -36.776 -25.109 21.188 1.00 81.88 267 VAL A CA 1
ATOM 1977 C C . VAL A 1 267 ? -37.955 -26.043 21.484 1.00 81.88 267 VAL A C 1
ATOM 1979 O O . VAL A 1 267 ? -38.330 -26.202 22.647 1.00 81.88 267 VAL A O 1
ATOM 1982 N N . ILE A 1 268 ? -38.502 -26.724 20.470 1.00 86.81 268 ILE A N 1
ATOM 1983 C CA . ILE A 1 268 ? -39.573 -27.719 20.654 1.00 86.81 268 ILE A CA 1
ATOM 1984 C C . ILE A 1 268 ? -39.081 -28.909 21.488 1.00 86.81 268 ILE A C 1
ATOM 1986 O O . ILE A 1 268 ? -39.776 -29.327 22.413 1.00 86.81 268 ILE A O 1
ATOM 1990 N N . VAL A 1 269 ? -37.881 -29.433 21.224 1.00 91.50 269 VAL A N 1
ATOM 1991 C CA . VAL A 1 269 ? -37.301 -30.546 21.995 1.00 91.50 269 VAL A CA 1
ATOM 1992 C C . VAL A 1 269 ? -37.101 -30.147 23.457 1.00 91.50 269 VAL A C 1
ATOM 1994 O O . VAL A 1 269 ? -37.507 -30.893 24.350 1.00 91.50 269 VAL A O 1
ATOM 1997 N N . VAL A 1 270 ? -36.562 -28.955 23.728 1.00 92.56 270 VAL A N 1
ATOM 1998 C CA . VAL A 1 270 ? -36.408 -28.450 25.103 1.00 92.56 270 VAL A CA 1
ATOM 1999 C C . VAL A 1 270 ? -37.770 -28.282 25.786 1.00 92.56 270 VAL A C 1
ATOM 2001 O O . VAL A 1 270 ? -37.940 -28.724 26.924 1.00 92.56 270 VAL A O 1
ATOM 2004 N N . ALA A 1 271 ? -38.771 -27.726 25.099 1.00 93.06 271 ALA A N 1
ATOM 2005 C CA . ALA A 1 271 ? -40.119 -27.567 25.645 1.00 93.06 271 ALA A CA 1
ATOM 2006 C C . ALA A 1 271 ? -40.788 -28.917 25.970 1.00 93.06 271 ALA A C 1
ATOM 2008 O O . ALA A 1 271 ? -41.381 -29.070 27.041 1.00 93.06 271 ALA A O 1
ATOM 2009 N N . VAL A 1 272 ? -40.649 -29.920 25.094 1.00 95.12 272 VAL A N 1
ATOM 2010 C CA . VAL A 1 272 ? -41.170 -31.280 25.314 1.00 95.12 272 VAL A CA 1
ATOM 2011 C C . VAL A 1 272 ? -40.476 -31.949 26.502 1.00 95.12 272 VAL A C 1
ATOM 2013 O O . VAL A 1 272 ? -41.151 -32.536 27.349 1.00 95.12 272 VAL A O 1
ATOM 2016 N N . LEU A 1 273 ? -39.152 -31.823 26.624 1.00 95.12 273 LEU A N 1
ATOM 2017 C CA . LEU A 1 273 ? -38.402 -32.377 27.756 1.00 95.12 273 LEU A CA 1
ATOM 2018 C C . LEU A 1 273 ? -38.825 -31.747 29.091 1.00 95.12 273 LEU A C 1
ATOM 2020 O O . LEU A 1 273 ? -39.004 -32.465 30.079 1.00 95.12 273 LEU A O 1
ATOM 2024 N N . LEU A 1 274 ? -39.058 -30.432 29.124 1.00 95.38 274 LEU A N 1
ATOM 2025 C CA . LEU A 1 274 ? -39.558 -29.738 30.316 1.00 95.38 274 LEU A CA 1
ATOM 2026 C C . LEU A 1 274 ? -40.978 -30.188 30.695 1.00 95.38 274 LEU A C 1
ATOM 2028 O O . LEU A 1 274 ? -41.257 -30.424 31.874 1.00 95.38 274 LEU A O 1
ATOM 2032 N N . LEU A 1 275 ? -41.860 -30.380 29.709 1.00 95.44 275 LEU A N 1
ATOM 2033 C CA . LEU A 1 275 ? -43.211 -30.915 29.915 1.00 95.44 275 LEU A CA 1
ATOM 2034 C C . LEU A 1 275 ? -43.183 -32.342 30.475 1.00 95.44 275 LEU A C 1
ATOM 2036 O O . LEU A 1 275 ? -43.875 -32.641 31.451 1.00 95.44 275 LEU A O 1
ATOM 2040 N N . LEU A 1 276 ? -42.347 -33.218 29.914 1.00 95.12 276 LEU A N 1
ATOM 2041 C CA . LEU A 1 276 ? -42.179 -34.589 30.401 1.00 95.12 276 LEU A CA 1
ATOM 2042 C C . LEU A 1 276 ? -41.624 -34.623 31.831 1.00 95.12 276 LEU A C 1
ATOM 2044 O O . LEU A 1 276 ? -42.115 -35.394 32.662 1.00 95.12 276 LEU A O 1
ATOM 2048 N N . ALA A 1 277 ? -40.660 -33.757 32.154 1.00 94.38 277 ALA A N 1
ATOM 2049 C CA . ALA A 1 277 ? -40.127 -33.625 33.507 1.00 94.38 277 ALA A CA 1
ATOM 2050 C C . ALA A 1 277 ? -41.200 -33.154 34.506 1.00 94.38 277 ALA A C 1
ATOM 2052 O O . ALA A 1 277 ? -41.299 -33.694 35.614 1.00 94.38 277 ALA A O 1
ATOM 2053 N N . ALA A 1 278 ? -42.050 -32.200 34.110 1.00 94.19 278 ALA A N 1
ATOM 2054 C CA . ALA A 1 278 ? -43.171 -31.734 34.923 1.00 94.19 278 ALA A CA 1
ATOM 2055 C C . ALA A 1 278 ? -44.198 -32.853 35.173 1.00 94.19 278 ALA A C 1
ATOM 2057 O O . ALA A 1 278 ? -44.566 -33.107 36.324 1.00 94.19 278 ALA A O 1
ATOM 2058 N N . VAL A 1 279 ? -44.592 -33.593 34.129 1.00 94.69 279 VAL A N 1
ATOM 2059 C CA . VAL A 1 279 ? -45.510 -34.742 34.240 1.00 94.69 279 VAL A CA 1
ATOM 2060 C C . VAL A 1 279 ? -44.930 -35.830 35.145 1.00 94.69 279 VAL A C 1
ATOM 2062 O O . VAL A 1 279 ? -45.639 -36.376 35.998 1.00 94.69 279 VAL A O 1
ATOM 2065 N N . TRP A 1 280 ? -43.638 -36.135 35.011 1.00 94.50 280 TRP A N 1
ATOM 2066 C CA . TRP A 1 280 ? -42.960 -37.104 35.871 1.00 94.50 280 TRP A CA 1
ATOM 2067 C C . TRP A 1 280 ? -42.963 -36.662 37.339 1.00 94.50 280 TRP A C 1
ATOM 2069 O O . TRP A 1 280 ? -43.278 -37.460 38.228 1.00 94.50 280 TRP A O 1
ATOM 2079 N N . ARG A 1 281 ? -42.697 -35.377 37.606 1.00 93.38 281 ARG A N 1
ATOM 2080 C CA . ARG A 1 281 ? -42.722 -34.806 38.959 1.00 93.38 281 ARG A CA 1
ATOM 2081 C C . ARG A 1 281 ? -44.128 -34.850 39.565 1.00 93.38 281 ARG A C 1
ATOM 2083 O O . ARG A 1 281 ? -44.271 -35.286 40.708 1.00 93.38 281 ARG A O 1
ATOM 2090 N N . CYS A 1 282 ? -45.164 -34.511 38.795 1.00 90.88 282 CYS A N 1
ATOM 2091 C CA . CYS A 1 282 ? -46.564 -34.649 39.209 1.00 90.88 282 CYS A CA 1
ATOM 2092 C C . CYS A 1 282 ? -46.929 -36.107 39.513 1.00 90.88 282 CYS A C 1
ATOM 2094 O O . CYS A 1 282 ? -47.492 -36.383 40.570 1.00 90.88 282 CYS A O 1
ATOM 2096 N N . ARG A 1 283 ? -46.550 -37.066 38.657 1.00 92.25 283 ARG A N 1
ATOM 2097 C CA . ARG A 1 283 ? -46.770 -38.504 38.911 1.00 92.25 283 ARG A CA 1
ATOM 2098 C C . ARG A 1 283 ? -46.064 -38.986 40.174 1.00 92.25 283 ARG A C 1
ATOM 2100 O O . ARG A 1 283 ? -46.630 -39.784 40.921 1.00 92.25 283 ARG A O 1
ATOM 2107 N N . ARG A 1 284 ? -44.839 -38.520 40.429 1.00 92.00 284 ARG A N 1
ATOM 2108 C CA . ARG A 1 284 ? -44.079 -38.874 41.635 1.00 92.00 284 ARG A CA 1
ATOM 2109 C C . ARG A 1 284 ? -44.758 -38.345 42.898 1.00 92.00 284 ARG A C 1
ATOM 2111 O O . ARG A 1 284 ? -44.889 -39.099 43.859 1.00 92.00 284 ARG A O 1
ATOM 2118 N N . LEU A 1 285 ? -45.234 -37.100 42.874 1.00 89.12 285 LEU A N 1
ATOM 2119 C CA . LEU A 1 285 ? -46.007 -36.514 43.972 1.00 89.12 285 LEU A CA 1
ATOM 2120 C C . LEU A 1 285 ? -47.330 -37.257 44.177 1.00 89.12 285 LEU A C 1
ATOM 2122 O O . LEU A 1 285 ? -47.644 -37.634 45.299 1.00 89.12 285 LEU A O 1
ATOM 2126 N N . TRP A 1 286 ? -48.045 -37.584 43.102 1.00 84.31 286 TRP A N 1
ATOM 2127 C CA . TRP A 1 286 ? -49.299 -38.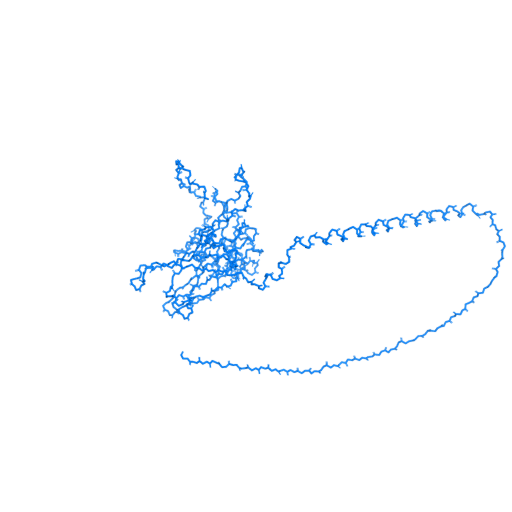331 43.189 1.00 84.31 286 TRP A CA 1
ATOM 2128 C C . TRP A 1 286 ? -49.100 -39.746 43.749 1.00 84.31 286 TRP A C 1
ATOM 2130 O O . TRP A 1 286 ? -49.881 -40.196 44.580 1.00 84.31 286 TRP A O 1
ATOM 2140 N N . ARG A 1 287 ? -48.007 -40.434 43.390 1.00 85.56 287 ARG A N 1
ATOM 2141 C CA . ARG A 1 287 ? -47.627 -41.720 44.006 1.00 85.56 287 ARG A CA 1
ATOM 2142 C C . ARG A 1 287 ? -47.242 -41.578 45.480 1.00 85.56 287 ARG A C 1
ATOM 2144 O O . ARG A 1 287 ? -47.508 -42.495 46.253 1.00 85.56 287 ARG A O 1
ATOM 2151 N N . ALA A 1 288 ? -46.614 -40.472 45.877 1.00 80.19 288 ALA A N 1
ATOM 2152 C CA . ALA A 1 288 ? -46.281 -40.212 47.276 1.00 80.19 288 ALA A CA 1
ATOM 2153 C C . ALA A 1 288 ? -47.545 -39.938 48.112 1.00 80.19 288 ALA A C 1
ATOM 2155 O O . ALA A 1 288 ? -47.696 -40.505 49.193 1.00 80.19 288 ALA A O 1
ATOM 2156 N N . SER A 1 289 ? -48.488 -39.159 47.579 1.00 76.25 289 SER A N 1
ATOM 2157 C CA . SER A 1 289 ? -49.777 -38.866 48.217 1.00 76.25 289 SER A CA 1
ATOM 2158 C C . SER A 1 289 ? -50.724 -40.074 48.215 1.00 76.25 289 SER A C 1
ATOM 2160 O O . SER A 1 289 ? -51.374 -40.356 49.218 1.00 76.25 289 SER A O 1
ATOM 2162 N N . GLY A 1 290 ? -50.748 -40.858 47.133 1.00 62.81 290 GLY A N 1
ATOM 2163 C CA . GLY A 1 290 ? -51.556 -42.077 47.018 1.00 62.81 290 GLY A CA 1
ATOM 2164 C C . GLY A 1 290 ? -51.154 -43.167 48.016 1.00 62.81 290 GLY A C 1
ATOM 2165 O O . GLY A 1 290 ? -52.011 -43.904 48.498 1.00 62.81 290 GLY A O 1
ATOM 2166 N N . ARG A 1 291 ? -49.876 -43.221 48.424 1.00 60.84 291 ARG A N 1
ATOM 2167 C CA . ARG A 1 291 ? -49.418 -44.124 49.497 1.00 60.84 291 ARG A CA 1
ATOM 2168 C C . ARG A 1 291 ? -49.940 -43.750 50.885 1.00 60.84 291 ARG A C 1
ATOM 2170 O O . ARG A 1 291 ? -49.926 -44.611 51.760 1.00 60.84 291 ARG A O 1
ATOM 2177 N N . GLN A 1 292 ? -50.400 -42.517 51.108 1.00 58.03 292 GLN A N 1
ATOM 2178 C CA . GLN A 1 292 ? -51.066 -42.164 52.367 1.00 58.03 292 GLN A CA 1
ATOM 2179 C C . GLN A 1 292 ? -52.567 -42.474 52.349 1.00 58.03 292 GLN A C 1
ATOM 2181 O O . GLN A 1 292 ? -53.111 -42.828 53.390 1.00 58.03 292 GLN A O 1
ATOM 2186 N N . LEU A 1 293 ? -53.215 -42.445 51.181 1.00 53.69 293 LEU A N 1
ATOM 2187 C CA . LEU A 1 293 ? -54.646 -42.750 51.039 1.00 53.69 293 LEU A CA 1
ATOM 2188 C C . LEU A 1 293 ? -54.970 -44.252 50.928 1.00 53.69 293 LEU A C 1
ATOM 2190 O O . LEU A 1 293 ? -56.085 -44.647 51.247 1.00 53.69 293 LEU A O 1
ATOM 2194 N N . PHE A 1 294 ? -54.010 -45.105 50.553 1.00 50.06 294 PHE A N 1
ATOM 2195 C CA . PHE A 1 294 ? -54.230 -46.555 50.396 1.00 50.06 294 PHE A CA 1
ATOM 2196 C C . PHE A 1 294 ? -53.678 -47.441 51.525 1.00 50.06 294 PHE A C 1
ATOM 2198 O O . PHE A 1 294 ? -53.700 -48.664 51.412 1.00 50.06 294 PHE A O 1
ATOM 2205 N N . LYS A 1 295 ? -53.276 -46.871 52.671 1.00 48.88 295 LYS A N 1
ATOM 2206 C CA . LYS A 1 295 ? -52.894 -47.657 53.866 1.00 48.88 295 LYS A CA 1
ATOM 2207 C C . LYS A 1 295 ? -54.054 -48.437 54.526 1.00 48.88 295 LYS A C 1
ATOM 2209 O O . LYS A 1 295 ? -53.829 -49.076 55.547 1.00 48.88 295 LYS A O 1
ATOM 2214 N N . GLY A 1 296 ? -55.261 -48.420 53.952 1.00 49.16 296 GLY A N 1
ATOM 2215 C CA . GLY A 1 296 ? -56.435 -49.139 54.461 1.00 49.16 296 GLY A CA 1
ATOM 2216 C C . GLY A 1 296 ? -56.893 -50.363 53.658 1.00 49.16 296 GLY A C 1
ATOM 2217 O O . GLY A 1 296 ? -57.778 -51.061 54.135 1.00 49.16 296 GLY A O 1
ATOM 2218 N N . TYR A 1 297 ? -56.334 -50.658 52.478 1.00 46.56 297 TYR A N 1
ATOM 2219 C CA . TYR A 1 297 ? -56.808 -51.789 51.662 1.00 46.56 297 TYR A CA 1
ATOM 2220 C C . TYR A 1 297 ? -55.725 -52.864 51.526 1.00 46.56 297 TYR A C 1
ATOM 2222 O O . TYR A 1 297 ? -54.983 -52.933 50.548 1.00 46.56 297 TYR A O 1
ATOM 2230 N N . ARG A 1 298 ? -55.619 -53.683 52.578 1.00 42.94 298 ARG A N 1
ATOM 2231 C CA . ARG A 1 298 ? -54.895 -54.958 52.586 1.00 42.94 298 ARG A CA 1
ATOM 2232 C C . ARG A 1 298 ? -55.709 -55.937 51.731 1.00 42.94 298 ARG A C 1
ATOM 2234 O O . ARG A 1 298 ? -56.828 -56.269 52.107 1.00 42.94 298 ARG A O 1
ATOM 2241 N N . ARG A 1 299 ? -55.168 -56.364 50.589 1.00 40.38 299 ARG A N 1
ATOM 2242 C CA . ARG A 1 299 ? -55.703 -57.474 49.792 1.00 40.38 299 ARG A CA 1
ATOM 2243 C C . ARG A 1 299 ? -54.666 -58.590 49.773 1.00 40.38 299 ARG A C 1
ATOM 2245 O O . ARG A 1 299 ? -53.476 -58.319 49.636 1.00 40.38 299 ARG A O 1
ATOM 2252 N N . GLU A 1 300 ? -55.180 -59.782 50.018 1.00 44.16 300 GLU A N 1
ATOM 2253 C CA . GLU A 1 300 ? -54.505 -61.062 50.179 1.00 44.16 300 GLU A CA 1
ATOM 2254 C C . GLU A 1 300 ? -53.679 -61.473 48.950 1.00 44.16 300 GLU A C 1
ATOM 2256 O O . GLU A 1 300 ? -54.026 -61.143 47.817 1.00 44.16 300 GLU A O 1
ATOM 2261 N N . GLU A 1 301 ? -52.567 -62.139 49.270 1.00 48.28 301 GLU A N 1
ATOM 2262 C CA . GLU A 1 301 ? -51.940 -63.306 48.634 1.00 48.28 301 GLU A CA 1
ATOM 2263 C C . GLU A 1 301 ? -52.117 -63.531 47.127 1.00 48.28 301 GLU A C 1
ATOM 2265 O O . GLU A 1 301 ? -53.217 -63.766 46.635 1.00 48.28 301 GLU A O 1
ATOM 2270 N N . LEU A 1 302 ? -50.976 -63.608 46.431 1.00 41.91 302 LEU A N 1
ATOM 2271 C CA . LEU A 1 302 ? -50.671 -64.732 45.543 1.00 41.91 302 LEU A CA 1
ATOM 2272 C C . LEU A 1 302 ? -49.151 -64.808 45.291 1.00 41.91 302 LEU A C 1
ATOM 2274 O O . LEU A 1 302 ? -48.548 -63.866 44.774 1.00 41.91 302 LEU A O 1
ATOM 2278 N N . GLU A 1 303 ? -48.580 -65.922 45.763 1.00 40.91 303 GLU A N 1
ATOM 2279 C CA . GLU A 1 303 ? -47.511 -66.755 45.168 1.00 40.91 303 GLU A CA 1
ATOM 2280 C C . GLU A 1 303 ? -47.413 -66.635 43.633 1.00 40.91 303 GLU A C 1
ATOM 2282 O O . GLU A 1 303 ? -48.404 -66.326 42.978 1.00 40.91 303 GLU A O 1
ATOM 2287 N N . GLU A 1 304 ? -46.338 -66.942 42.915 1.00 43.34 304 GLU A N 1
ATOM 2288 C CA . GLU A 1 304 ? -44.964 -67.429 43.112 1.00 43.34 304 GLU A CA 1
ATOM 2289 C C . GLU A 1 304 ? -44.412 -67.498 41.662 1.00 43.34 304 GLU A C 1
ATOM 2291 O O . GLU A 1 304 ? -45.196 -67.705 40.736 1.00 43.34 304 GLU A O 1
ATOM 2296 N N . ASP A 1 305 ? -43.127 -67.205 41.437 1.00 36.94 305 ASP A N 1
ATOM 2297 C CA . ASP A 1 305 ? -42.210 -67.960 40.553 1.00 36.94 305 ASP A CA 1
ATOM 2298 C C . ASP A 1 305 ? -40.988 -67.122 40.145 1.00 36.94 305 ASP A C 1
ATOM 2300 O O . ASP A 1 305 ? -41.078 -66.014 39.608 1.00 36.94 305 ASP A O 1
ATOM 2304 N N . ASP A 1 306 ? -39.832 -67.709 40.437 1.00 40.94 306 ASP A N 1
ATOM 2305 C CA . ASP A 1 306 ? -38.472 -67.219 40.219 1.00 40.94 306 ASP A CA 1
ATOM 2306 C C . ASP A 1 306 ? -37.890 -67.841 38.908 1.00 40.94 306 ASP A C 1
ATOM 2308 O O . ASP A 1 306 ? -38.596 -68.555 38.193 1.00 40.94 306 ASP A O 1
ATOM 2312 N N . PRO A 1 307 ? -36.644 -67.545 38.486 1.00 59.75 307 PRO A N 1
ATOM 2313 C CA . PRO A 1 307 ? -36.315 -67.168 37.109 1.00 59.75 307 PRO A CA 1
ATOM 2314 C C . PRO A 1 307 ? -35.556 -68.267 36.336 1.00 59.75 307 PRO A C 1
ATOM 2316 O O . PRO A 1 307 ? -35.250 -69.327 36.883 1.00 59.75 307 PRO A O 1
ATOM 2319 N N . PRO A 1 308 ? -35.075 -67.972 35.112 1.00 45.00 308 PRO A N 1
ATOM 2320 C CA . PRO A 1 308 ? -33.840 -68.576 34.638 1.00 45.00 308 PRO A CA 1
ATOM 2321 C C . PRO A 1 308 ? -32.732 -67.543 34.391 1.00 45.00 308 PRO A C 1
ATOM 2323 O O . PRO A 1 308 ? -32.911 -66.505 33.753 1.00 45.00 308 PRO A O 1
ATOM 2326 N N . GLN A 1 309 ? -31.561 -67.891 34.923 1.00 42.81 309 GLN A N 1
ATOM 2327 C CA . GLN A 1 309 ? -30.242 -67.353 34.599 1.00 42.81 309 GLN A CA 1
ATOM 2328 C C . GLN A 1 309 ? -29.704 -67.913 33.266 1.00 42.81 309 GLN A C 1
ATOM 2330 O O . GLN A 1 309 ? -30.261 -68.868 32.725 1.00 42.81 309 GLN A O 1
ATOM 2335 N N . ALA A 1 310 ? -28.513 -67.403 32.899 1.00 38.84 310 ALA A N 1
ATOM 2336 C CA . ALA A 1 310 ? -27.492 -67.966 31.992 1.00 38.84 310 ALA A CA 1
ATOM 2337 C C . ALA A 1 310 ? -27.595 -67.427 30.541 1.00 38.84 310 ALA A C 1
ATOM 2339 O O . ALA A 1 310 ? -28.696 -67.208 30.057 1.00 38.84 310 ALA A O 1
ATOM 2340 N N . LEU A 1 311 ? -26.548 -67.114 29.761 1.00 40.59 311 LEU A N 1
ATOM 2341 C CA . LEU A 1 311 ? -25.100 -67.410 29.691 1.00 40.59 311 LEU A CA 1
ATOM 2342 C C . LEU A 1 311 ? -24.466 -66.319 28.773 1.00 40.59 311 LEU A C 1
ATOM 2344 O O . LEU A 1 311 ? -25.139 -65.816 27.882 1.00 40.59 311 LEU A O 1
ATOM 2348 N N . GLU A 1 312 ? -23.307 -65.738 29.096 1.00 38.59 312 GLU A N 1
ATOM 2349 C CA . GLU A 1 312 ? -21.951 -66.050 28.575 1.00 38.59 312 GLU A CA 1
ATOM 2350 C C . GLU A 1 312 ? -21.627 -65.782 27.079 1.00 38.59 312 GLU A C 1
ATOM 2352 O O . GLU A 1 312 ? -22.208 -66.369 26.178 1.00 38.59 312 GLU A O 1
ATOM 2357 N N . GLN A 1 313 ? -20.542 -65.002 26.908 1.00 39.34 313 GLN A N 1
ATOM 2358 C CA . GLN A 1 313 ? -19.364 -65.202 26.031 1.00 39.34 313 GLN A CA 1
ATOM 2359 C C . GLN A 1 313 ? -19.365 -64.891 24.511 1.00 39.34 313 GLN A C 1
ATOM 2361 O O . GLN A 1 313 ? -20.242 -65.267 23.746 1.00 39.34 313 GLN A O 1
ATOM 2366 N N . GLY A 1 314 ? -18.233 -64.286 24.102 1.00 39.84 314 GLY A N 1
ATOM 2367 C CA . GLY A 1 314 ? -17.694 -64.104 22.737 1.00 39.84 314 GLY A CA 1
ATOM 2368 C C . GLY A 1 314 ? -17.130 -62.680 22.589 1.00 39.84 314 GLY A C 1
ATOM 2369 O O . GLY A 1 314 ? -17.909 -61.739 22.551 1.00 39.84 314 GLY A O 1
ATOM 2370 N N . SER A 1 315 ? -15.834 -62.348 22.663 1.00 41.66 315 SER A N 1
ATOM 2371 C CA . SER A 1 315 ? -14.547 -62.971 22.288 1.00 41.66 315 SER A CA 1
ATOM 2372 C C . SER A 1 315 ? -14.312 -63.117 20.772 1.00 41.66 315 SER A C 1
ATOM 2374 O O . SER A 1 315 ? -15.078 -63.771 20.072 1.00 41.66 315 SER A O 1
ATOM 2376 N N . GLY A 1 316 ? -13.216 -62.500 20.303 1.00 39.12 316 GLY A N 1
ATOM 2377 C CA . GLY A 1 316 ? -12.638 -62.624 18.958 1.00 39.12 316 GLY A CA 1
ATOM 2378 C C . GLY A 1 316 ? -12.867 -61.403 18.055 1.00 39.12 316 GLY A C 1
ATOM 2379 O O . GLY A 1 316 ? -13.953 -60.844 18.048 1.00 39.12 316 GLY A O 1
ATOM 2380 N N . THR A 1 317 ? -11.921 -60.904 17.261 1.00 44.38 317 THR A N 1
ATOM 2381 C CA . THR A 1 317 ? -10.538 -61.307 16.954 1.00 44.38 317 THR A CA 1
ATOM 2382 C C . THR A 1 317 ? -9.872 -60.180 16.156 1.00 44.38 317 THR A C 1
ATOM 2384 O O . THR A 1 317 ? -10.545 -59.375 15.514 1.00 44.38 317 THR A O 1
ATOM 2387 N N . ASP A 1 318 ? -8.546 -60.196 16.200 1.00 38.06 318 ASP A N 1
ATOM 2388 C CA . ASP A 1 318 ? -7.557 -59.422 15.451 1.00 38.06 318 ASP A CA 1
ATOM 2389 C C . ASP A 1 318 ? -7.768 -59.290 13.931 1.00 38.06 318 ASP A C 1
ATOM 2391 O O . ASP A 1 318 ? -8.372 -60.144 13.283 1.00 38.06 318 ASP A O 1
ATOM 2395 N N . GLY A 1 319 ? -7.108 -58.279 13.350 1.00 35.28 319 GLY A N 1
ATOM 2396 C CA . GLY A 1 319 ? -6.726 -58.288 11.935 1.00 35.28 319 GLY A CA 1
ATOM 2397 C C . GLY A 1 319 ? -6.170 -56.959 11.403 1.00 35.28 319 GLY A C 1
ATOM 2398 O O . GLY A 1 319 ? -6.956 -56.107 10.997 1.00 35.28 319 GLY A O 1
ATOM 2399 N N . PRO A 1 320 ? -4.835 -56.772 11.355 1.00 56.28 320 PRO A N 1
ATOM 2400 C CA . PRO A 1 320 ? -4.176 -55.661 10.670 1.00 56.28 320 PRO A CA 1
ATOM 2401 C C . PRO A 1 320 ? -3.671 -56.050 9.263 1.00 56.28 320 PRO A C 1
ATOM 2403 O O . PRO A 1 320 ? -3.559 -57.231 8.940 1.00 56.28 320 PRO A O 1
ATOM 2406 N N . SER A 1 321 ? -3.190 -55.036 8.530 1.00 38.97 321 SER A N 1
ATOM 2407 C CA . SER A 1 321 ? -2.246 -55.088 7.385 1.00 38.97 321 SER A CA 1
ATOM 2408 C C . SER A 1 321 ? -2.841 -55.097 5.977 1.00 38.97 321 SER A C 1
ATOM 2410 O O . SER A 1 321 ? -3.441 -56.091 5.608 1.00 38.97 321 SER A O 1
ATOM 2412 N N . ILE A 1 322 ? -2.529 -54.046 5.195 1.00 43.53 322 ILE A N 1
ATOM 2413 C CA . ILE A 1 322 ? -2.010 -54.000 3.795 1.00 43.53 322 ILE A CA 1
ATOM 2414 C C . ILE A 1 322 ? -1.450 -52.554 3.654 1.00 43.53 322 ILE A C 1
ATOM 2416 O O . ILE A 1 322 ? -2.220 -51.624 3.856 1.00 43.53 322 ILE A O 1
ATOM 2420 N N . LEU A 1 323 ? -0.162 -52.179 3.558 1.00 39.47 323 LEU A N 1
ATOM 2421 C CA . LEU A 1 323 ? 1.032 -52.544 2.764 1.00 39.47 323 LEU A CA 1
ATOM 2422 C C . LEU A 1 323 ? 0.938 -52.350 1.235 1.00 39.47 323 LEU A C 1
ATOM 2424 O O . LEU A 1 323 ? 0.291 -53.125 0.546 1.00 39.47 323 LEU A O 1
ATOM 2428 N N . GLY A 1 324 ? 1.737 -51.398 0.725 1.00 36.03 324 GLY A N 1
ATOM 2429 C CA . GLY A 1 324 ? 2.195 -51.286 -0.673 1.00 36.03 324 GLY A CA 1
ATOM 2430 C C . GLY A 1 324 ? 1.583 -50.099 -1.429 1.00 36.03 324 GLY A C 1
ATOM 2431 O O . GLY A 1 324 ? 0.381 -49.906 -1.376 1.00 36.03 324 GLY A O 1
ATOM 2432 N N . HIS A 1 325 ? 2.299 -49.255 -2.171 1.00 40.66 325 HIS A N 1
ATOM 2433 C CA . HIS A 1 325 ? 3.705 -49.164 -2.579 1.00 40.66 325 HIS A CA 1
ATOM 2434 C C . HIS A 1 325 ? 3.954 -47.726 -3.115 1.00 40.66 325 HIS A C 1
ATOM 2436 O O . HIS A 1 325 ? 2.988 -46.996 -3.339 1.00 40.66 325 HIS A O 1
ATOM 2442 N N . PRO A 1 326 ? 5.219 -47.309 -3.323 1.00 55.19 326 PRO A N 1
ATOM 2443 C CA . PRO A 1 326 ? 5.602 -45.943 -3.678 1.00 55.19 326 PRO A CA 1
ATOM 2444 C C . PRO A 1 326 ? 5.864 -45.728 -5.183 1.00 55.19 326 PRO A C 1
ATOM 2446 O O . PRO A 1 326 ? 5.942 -46.684 -5.951 1.00 55.19 326 PRO A O 1
ATOM 2449 N N . ALA A 1 327 ? 6.151 -44.456 -5.494 1.00 39.03 327 ALA A N 1
ATOM 2450 C CA . ALA A 1 327 ? 6.923 -43.918 -6.621 1.00 39.03 327 ALA A CA 1
ATOM 2451 C C . ALA A 1 327 ? 6.243 -43.850 -7.994 1.00 39.03 327 ALA A C 1
ATOM 2453 O O . ALA A 1 327 ? 5.974 -44.888 -8.578 1.00 39.03 327 ALA A O 1
ATOM 2454 N N . VAL A 1 328 ? 6.123 -42.627 -8.537 1.00 40.25 328 VAL A N 1
ATOM 2455 C CA . VAL A 1 328 ? 6.674 -42.233 -9.853 1.00 40.25 328 VAL A CA 1
ATOM 2456 C C . VAL A 1 328 ? 6.893 -40.707 -9.862 1.00 40.25 328 VAL A C 1
ATOM 2458 O O . VAL A 1 328 ? 5.930 -39.948 -9.871 1.00 40.25 328 VAL A O 1
ATOM 2461 N N . ASP A 1 329 ? 8.157 -40.278 -9.892 1.00 44.44 329 ASP A N 1
ATOM 2462 C CA . ASP A 1 329 ? 8.583 -39.010 -10.508 1.00 44.44 329 ASP A CA 1
ATOM 2463 C C . ASP A 1 329 ? 8.780 -39.245 -12.011 1.00 44.44 329 ASP A C 1
ATOM 2465 O O . ASP A 1 329 ? 9.249 -40.321 -12.408 1.00 44.44 329 ASP A O 1
ATOM 2469 N N . PRO A 1 330 ? 8.555 -38.222 -12.849 1.00 53.84 330 PRO A N 1
ATOM 2470 C CA . PRO A 1 330 ? 9.601 -37.902 -13.809 1.00 53.84 330 PRO A CA 1
ATOM 2471 C C . PRO A 1 330 ? 9.833 -36.394 -13.979 1.00 53.84 330 PRO A C 1
ATOM 2473 O O . PRO A 1 330 ? 8.955 -35.639 -14.388 1.00 53.84 330 PRO A O 1
ATOM 2476 N N . LEU A 1 331 ? 11.090 -36.009 -13.735 1.00 38.91 331 LEU A N 1
ATOM 2477 C CA . LEU A 1 331 ? 11.934 -35.195 -14.618 1.00 38.91 331 LEU A CA 1
ATOM 2478 C C . LEU A 1 331 ? 11.241 -34.651 -15.881 1.00 38.91 331 LEU A C 1
ATOM 2480 O O . LEU A 1 331 ? 10.942 -35.419 -16.795 1.00 38.91 331 LEU A O 1
ATOM 2484 N N . TYR A 1 332 ? 11.167 -33.323 -16.003 1.00 42.56 332 TYR A N 1
ATOM 2485 C CA . TYR A 1 332 ? 11.208 -32.672 -17.310 1.00 42.56 332 TYR A CA 1
ATOM 2486 C C . TYR A 1 332 ? 12.220 -31.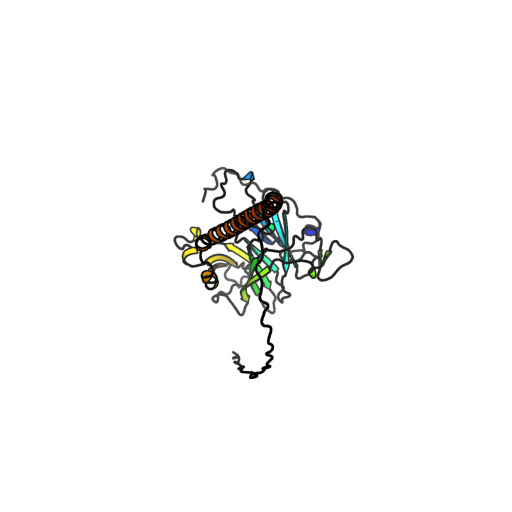526 -17.340 1.00 42.56 332 TYR A C 1
ATOM 2488 O O . TYR A 1 332 ? 12.310 -30.694 -16.442 1.00 42.56 332 TYR A O 1
ATOM 2496 N N . LEU A 1 333 ? 13.019 -31.599 -18.399 1.00 40.84 333 LEU A N 1
ATOM 2497 C CA . LEU A 1 333 ? 14.188 -30.818 -18.763 1.00 40.84 333 LEU A CA 1
ATOM 2498 C C . LEU A 1 333 ? 13.850 -29.369 -19.143 1.00 40.84 333 LEU A C 1
ATOM 2500 O O . LEU A 1 333 ? 12.848 -29.110 -19.808 1.00 40.84 333 LEU A O 1
ATOM 2504 N N . SER A 1 334 ? 14.778 -28.462 -18.829 1.00 38.16 334 SER A N 1
ATOM 2505 C CA . SER A 1 334 ? 14.965 -27.190 -19.535 1.00 38.16 334 SER A CA 1
ATOM 2506 C C . SER A 1 334 ? 15.148 -27.393 -21.043 1.00 38.16 334 SER A C 1
ATOM 2508 O O . SER A 1 334 ? 15.671 -28.424 -21.480 1.00 38.16 334 SER A O 1
ATOM 2510 N N . PRO A 1 335 ? 14.940 -26.320 -21.813 1.00 56.78 335 PRO A N 1
ATOM 2511 C CA . PRO A 1 335 ? 15.918 -25.976 -22.827 1.00 56.78 335 PRO A CA 1
ATOM 2512 C C . PRO A 1 335 ? 16.460 -24.560 -22.634 1.00 56.78 335 PRO A C 1
ATOM 2514 O O . PRO A 1 335 ? 15.729 -23.608 -22.375 1.00 56.78 335 PRO A O 1
ATOM 2517 N N . ALA A 1 336 ? 17.776 -24.475 -22.799 1.00 43.69 336 ALA A N 1
ATOM 2518 C CA . ALA A 1 336 ? 18.511 -23.266 -23.103 1.00 43.69 336 ALA A CA 1
ATOM 2519 C C . ALA A 1 336 ? 18.148 -22.757 -24.505 1.00 43.69 336 ALA A C 1
ATOM 2521 O O . ALA A 1 336 ? 18.130 -23.566 -25.436 1.00 43.69 336 ALA A O 1
ATOM 2522 N N . ILE A 1 337 ? 17.943 -21.443 -24.631 1.00 48.12 337 ILE A N 1
ATOM 2523 C CA . ILE A 1 337 ? 18.529 -20.554 -25.651 1.00 48.12 337 ILE A CA 1
ATOM 2524 C C . ILE A 1 337 ? 18.798 -19.224 -24.950 1.00 48.12 337 ILE A C 1
ATOM 2526 O O . ILE A 1 337 ? 17.865 -18.750 -24.266 1.00 48.12 337 ILE A O 1
#

Foldseek 3Di:
DPPPPVPDDDDDDDADDDPPLQVQQADVPFAFQAKEWQDWDPPPDCVPVVPTQGKMKIKTQFGGNQEDRQKIKIFIARPVHRDTPFIAIAGHDDDVVGKTWQYKYWPHRQPLVNFGKIWTWIWGADPPFAIKIWIKIWTNVQWDGCPQASYEYCDDDDDGSYDHVVVTDHTDIDTLDIDTPVRHDVPDPFRAWRDKDWDQLVNVPPRRLVVVAFTKMKIWRAPVPPPVDPGIDIDIDTRHDDVVCVVVPPPVVVVVVPPVVVVVVVVVVVVVVVVVVVVVVVVVVVVVVVVVVPPPDDDDDDDDDDDDDDDDDDDDDDDDDDDDDDDDDDDDDDDDD

InterPro domains:
  IPR027372 Phytase-like domain [PF13449] (19-224)

Sequence (337 aa):
MRDWQSGTQLRAVELETLPDYIMAGVSANEGLESLTAVPLVAGTSIDNVSSLKQLVVTALEGQLVQDAASVKRLYELDAATGSIRFQAFLLVDANEPRLLLSELVALDAEGLAGGGQFLALERGWSVDTGSDIRLYLLDAAGADDVAQCQAIVEDTMASLPACPRSNLTAVSKRLIFRWTKDAQLAGLPVDNYEGMVLVPPSALGPLNSVSEGGVMLLLVNDDNDNPAQIGTQFVLLRLAFDSSDAGLSQDPSSQRGSLEFAVVPAVIVVAVLLLLAAVWRCRRLWRASGRQLFKGYRREELEEDDPPQALEQGSGTDGPSILGHPAVDPLYLSPAI

Radius of gyration: 34.52 Å; chains: 1; bounding box: 80×97×80 Å